Protein AF-A0A7J7R6Q4-F1 (afdb_monomer)

Sequence (222 aa):
MAFRKAVSQNSRLWAQLRSAQTSDSVDSSTACKTQFLQKMQATSGRPSSGLSAAEVEAEAGSLWNACSLLRQRMEEELAADVTDWRQEYRCLLTLEGLEAIVGQCLHRLQELRAVVVEQQLELWPEKRLPRTSLSCGGGADPIWSPQLLLYSSTQELQTLAALRLQVAMLDQQIHLEKVLMAELLPLVSTQAPLGLCRAVHSLLCEGGERFLTILRDEPADS

Foldseek 3Di:
DVVVVVVVVVVVVVVVVVVCCPPPCPVVVVVVVVVVVVVVVVVVPDDPPLQPPVNLVVVVVVLVVVVVVLVVVLVVLVPDDDPDVVSVVVSVVVVVVSVVVVVVSVVVVVVSVVSVVVVVVVVDPPPPDDPDDDDDDDDDDPDDPPPPDDDPDPVVVVVVVVVVVVVVVVVVVVVVVVVVCVVVVVVVVPPDPVVVVVVVCCVVPVVPPDDPPPPDPDDDDD

Radius of gyration: 40.25 Å; Cα contacts (8 Å, |Δi|>4): 33; chains: 1; bounding box: 68×119×85 Å

pLDDT: mean 74.18, std 18.46, range [36.5, 98.19]

Mean predicted aligned error: 22.62 Å

Structure (mmCIF, N/CA/C/O backbone):
data_AF-A0A7J7R6Q4-F1
#
_entry.id   AF-A0A7J7R6Q4-F1
#
loop_
_atom_site.group_PDB
_atom_site.id
_atom_site.type_symbol
_atom_site.label_atom_id
_atom_site.label_alt_id
_atom_site.label_comp_id
_atom_site.label_asym_id
_atom_site.label_entity_id
_atom_site.label_seq_id
_atom_site.pdbx_PDB_ins_code
_atom_site.Cartn_x
_atom_site.Cartn_y
_atom_site.Cartn_z
_atom_site.occupancy
_atom_site.B_iso_or_equiv
_atom_site.auth_seq_id
_atom_site.auth_comp_id
_atom_site.auth_asym_id
_atom_site.auth_atom_id
_atom_site.pdbx_PDB_model_num
ATOM 1 N N . MET A 1 1 ? -30.902 31.548 57.575 1.00 54.88 1 MET A N 1
ATOM 2 C CA . MET A 1 1 ? -31.435 32.714 56.822 1.00 54.88 1 MET A CA 1
ATOM 3 C C . MET A 1 1 ? -30.843 32.843 55.410 1.00 54.88 1 MET A C 1
ATOM 5 O O . MET A 1 1 ? -31.609 33.055 54.479 1.00 54.88 1 MET A O 1
ATOM 9 N N . ALA A 1 2 ? -29.526 32.670 55.211 1.00 66.12 2 ALA A N 1
ATOM 10 C CA . ALA A 1 2 ? -28.860 32.848 53.907 1.00 66.12 2 ALA A CA 1
ATOM 11 C C . ALA A 1 2 ? -29.382 31.938 52.773 1.00 66.12 2 ALA A C 1
ATOM 13 O O . ALA A 1 2 ? -29.581 32.405 51.655 1.00 66.12 2 ALA A O 1
ATOM 14 N N . PHE A 1 3 ? -29.693 30.672 53.071 1.00 73.31 3 PHE A N 1
ATOM 15 C CA . PHE A 1 3 ? -30.187 29.719 52.069 1.00 73.31 3 PHE A CA 1
ATOM 16 C C . PHE A 1 3 ? -31.543 30.123 51.467 1.00 73.31 3 PHE A C 1
ATOM 18 O O . PHE A 1 3 ? -31.712 30.108 50.254 1.00 73.31 3 PHE A O 1
ATOM 25 N N . ARG A 1 4 ? -32.494 30.592 52.290 1.00 78.19 4 ARG A N 1
ATOM 26 C CA . ARG A 1 4 ? -33.793 31.090 51.795 1.00 78.19 4 ARG A CA 1
ATOM 27 C C . ARG A 1 4 ? -33.631 32.308 50.881 1.00 78.19 4 ARG A C 1
ATOM 29 O O . ARG A 1 4 ? -34.328 32.412 49.876 1.00 78.19 4 ARG A O 1
ATOM 36 N N . LYS A 1 5 ? -32.676 33.190 51.193 1.00 82.81 5 LYS A N 1
ATOM 37 C CA . LYS A 1 5 ? -32.349 34.346 50.351 1.00 82.81 5 LYS A CA 1
ATOM 38 C C . LYS A 1 5 ? -31.771 33.897 49.006 1.00 82.81 5 LYS A C 1
ATOM 40 O O . LYS A 1 5 ? -32.261 34.347 47.976 1.00 82.81 5 LYS A O 1
ATOM 45 N N . ALA A 1 6 ? -30.838 32.946 49.007 1.00 77.50 6 ALA A N 1
ATOM 46 C CA . ALA A 1 6 ? -30.288 32.371 47.780 1.00 77.50 6 ALA A CA 1
ATOM 47 C C . ALA A 1 6 ? -31.375 31.710 46.913 1.00 77.50 6 ALA A C 1
ATOM 49 O O . ALA A 1 6 ? -31.435 31.958 45.715 1.00 77.50 6 ALA A O 1
ATOM 50 N N . VAL A 1 7 ? -32.298 30.955 47.517 1.00 84.56 7 VAL A N 1
ATOM 51 C CA . VAL A 1 7 ? -33.420 30.323 46.798 1.00 84.56 7 VAL A CA 1
ATOM 52 C C . VAL A 1 7 ? -34.373 31.367 46.199 1.00 84.56 7 VAL A C 1
ATOM 54 O O . VAL A 1 7 ? -34.778 31.243 45.043 1.00 84.56 7 VAL A O 1
ATOM 57 N N . SER A 1 8 ? -34.692 32.439 46.934 1.00 84.44 8 SER A N 1
ATOM 58 C CA . SER A 1 8 ? -35.520 33.537 46.405 1.00 84.44 8 SER A CA 1
ATOM 59 C C . SER A 1 8 ? -34.843 34.302 45.261 1.00 84.44 8 SER A C 1
ATOM 61 O O . SER A 1 8 ? -35.492 34.701 44.301 1.00 84.44 8 SER A O 1
ATOM 63 N N . GLN A 1 9 ? -33.521 34.47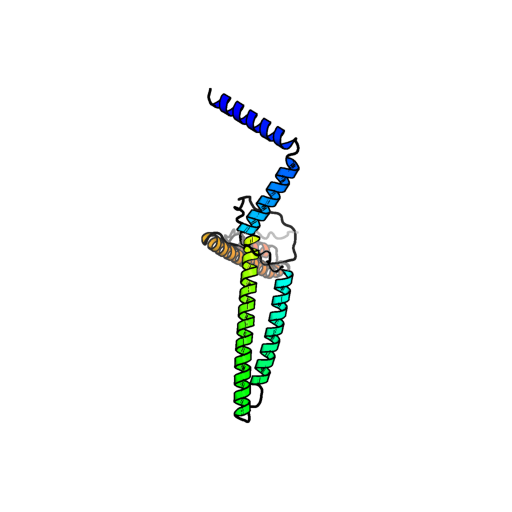1 45.325 1.00 83.62 9 GLN A N 1
ATOM 64 C CA . GLN A 1 9 ? -32.755 35.124 44.267 1.00 83.62 9 GLN A CA 1
ATOM 65 C C . GLN A 1 9 ? -32.696 34.243 43.023 1.00 83.62 9 GLN A C 1
ATOM 67 O O . GLN A 1 9 ? -32.958 34.717 41.923 1.00 83.62 9 GLN A O 1
ATOM 72 N N . ASN A 1 10 ? -32.430 32.950 43.202 1.00 83.25 10 ASN A N 1
ATOM 73 C CA . ASN A 1 10 ? -32.341 31.997 42.106 1.00 83.25 10 ASN A CA 1
ATOM 74 C C . ASN A 1 10 ? -33.699 31.853 41.396 1.00 83.25 10 ASN A C 1
ATOM 76 O O . ASN A 1 10 ? -33.779 31.994 40.182 1.00 83.25 10 ASN A O 1
ATOM 80 N N . SER A 1 11 ? -34.796 31.698 42.147 1.00 87.12 11 SER A N 1
ATOM 81 C CA . SER A 1 11 ? -36.153 31.658 41.571 1.00 87.12 11 SER A CA 1
ATOM 82 C C . SER A 1 11 ? -36.518 32.935 40.806 1.00 87.12 11 SER A C 1
ATOM 84 O O . SER A 1 11 ? -37.105 32.847 39.728 1.00 87.12 11 SER A O 1
ATOM 86 N N . ARG A 1 12 ? -36.112 34.114 41.300 1.00 87.94 12 ARG A N 1
ATOM 87 C CA . ARG A 1 12 ? -36.312 35.388 40.593 1.00 87.94 12 ARG A CA 1
ATOM 88 C C . ARG A 1 12 ? -35.520 35.459 39.285 1.00 87.94 12 ARG A C 1
ATOM 90 O O . ARG A 1 12 ? -36.070 35.905 38.283 1.00 87.94 12 ARG A O 1
ATOM 97 N N . LEU A 1 13 ? -34.272 34.990 39.275 1.00 83.94 13 LEU A N 1
ATOM 98 C CA . LEU A 1 13 ? -33.442 34.926 38.065 1.00 83.94 13 LEU A CA 1
ATOM 99 C C . LEU A 1 13 ? -34.025 33.953 37.030 1.00 83.94 13 LEU A C 1
ATOM 101 O O . LEU A 1 13 ? -34.100 34.283 35.849 1.00 83.94 13 LEU A O 1
ATOM 105 N N . TRP A 1 14 ? -34.523 32.791 37.466 1.00 77.94 14 TRP A N 1
ATOM 106 C CA . TRP A 1 14 ? -35.206 31.845 36.579 1.00 77.94 14 TRP A CA 1
ATOM 107 C C . TRP A 1 14 ? -36.492 32.418 35.981 1.00 77.94 14 TRP A C 1
ATOM 109 O O . TRP A 1 14 ? -36.779 32.167 34.812 1.00 77.94 14 TRP A O 1
ATOM 119 N N . ALA A 1 15 ? -37.256 33.197 36.750 1.00 82.56 15 ALA A N 1
ATOM 120 C CA . ALA A 1 15 ? -38.443 33.879 36.243 1.00 82.56 15 ALA A CA 1
ATOM 121 C C . ALA A 1 15 ? -38.082 34.949 35.198 1.00 82.56 15 ALA A C 1
ATOM 123 O O . ALA A 1 15 ? -38.726 35.013 34.154 1.00 82.56 15 ALA A O 1
ATOM 124 N N . GLN A 1 16 ? -37.015 35.722 35.437 1.00 78.56 16 GLN A N 1
ATOM 125 C CA . GLN A 1 16 ? -36.510 36.730 34.497 1.00 78.56 16 GLN A CA 1
ATOM 126 C C . GLN A 1 16 ? -36.030 36.117 33.175 1.00 78.56 16 GLN A C 1
ATOM 128 O O . GLN A 1 16 ? -36.328 36.648 32.106 1.00 78.56 16 GLN A O 1
ATOM 133 N N . LEU A 1 17 ? -35.334 34.977 33.235 1.00 76.12 17 LEU A N 1
ATOM 134 C CA . LEU A 1 17 ? -34.881 34.261 32.041 1.00 76.12 17 LEU A CA 1
ATOM 135 C C . LEU A 1 17 ? -36.068 33.777 31.200 1.00 76.12 17 LEU A C 1
ATOM 137 O O . LEU A 1 17 ? -36.077 33.960 29.986 1.00 76.12 17 LEU A O 1
ATOM 141 N N . ARG A 1 18 ? -37.096 33.214 31.849 1.00 72.38 18 ARG A N 1
ATOM 142 C CA . ARG A 1 18 ? -38.310 32.748 31.161 1.00 72.38 18 ARG A CA 1
ATOM 143 C C . ARG A 1 18 ? -39.093 33.899 30.536 1.00 72.38 18 ARG A C 1
ATOM 145 O O . ARG A 1 18 ? -39.565 33.739 29.421 1.00 72.38 18 ARG A O 1
ATOM 152 N N . SER A 1 19 ? -39.182 35.053 31.203 1.00 68.56 19 SER A N 1
ATOM 153 C CA . SER A 1 19 ? -39.860 36.232 30.643 1.00 68.56 19 SER A CA 1
ATOM 154 C C . SER A 1 19 ? -39.100 36.874 29.480 1.00 68.56 19 SER A C 1
ATOM 156 O O . SER A 1 19 ? -39.718 37.384 28.553 1.00 68.56 19 SER A O 1
ATOM 158 N N . ALA A 1 20 ? -37.763 36.839 29.499 1.00 62.03 20 ALA A N 1
ATOM 159 C CA . ALA A 1 20 ? -36.946 37.350 28.396 1.00 62.03 20 ALA A CA 1
ATOM 160 C C . ALA A 1 20 ? -37.018 36.445 27.153 1.00 62.03 20 ALA A C 1
ATOM 162 O O . ALA A 1 20 ? -36.867 36.912 26.030 1.00 62.03 20 ALA A O 1
ATOM 163 N N . GLN A 1 21 ? -37.284 35.151 27.347 1.00 59.84 21 GLN A N 1
ATOM 164 C CA . GLN A 1 21 ? -37.411 34.169 26.271 1.00 59.84 21 GLN A CA 1
ATOM 165 C C . GLN A 1 21 ? -38.731 34.297 25.485 1.00 59.84 21 GLN A C 1
ATOM 167 O O . GLN A 1 21 ? -38.830 33.762 24.385 1.00 59.84 21 GLN A O 1
ATOM 172 N N . THR A 1 22 ? -39.731 34.999 26.030 1.00 56.53 22 THR A N 1
ATOM 173 C CA . THR A 1 22 ? -41.106 35.055 25.498 1.00 56.53 22 THR A CA 1
ATOM 174 C C . THR A 1 22 ? -41.474 36.335 24.744 1.00 56.53 22 THR A C 1
ATOM 176 O O . THR A 1 22 ? -42.591 36.421 24.243 1.00 56.53 22 THR A O 1
ATOM 179 N N . SER A 1 23 ? -40.595 37.334 24.647 1.00 55.25 23 SER A N 1
ATOM 180 C CA . SER A 1 23 ? -40.924 38.613 23.995 1.00 55.25 23 SER A CA 1
ATOM 181 C C . SER A 1 23 ? -39.785 39.060 23.086 1.00 55.25 23 SER A C 1
ATOM 183 O O . SER A 1 23 ? -38.714 39.393 23.583 1.00 55.25 23 SER A O 1
ATOM 185 N N . ASP A 1 24 ? -40.010 38.986 21.768 1.00 54.88 24 ASP A N 1
ATOM 186 C CA . ASP A 1 24 ? -39.251 39.564 20.635 1.00 54.88 24 ASP A CA 1
ATOM 187 C C . ASP A 1 24 ? -37.713 39.391 20.608 1.00 54.88 24 ASP A C 1
ATOM 189 O O . ASP A 1 24 ? -37.014 39.920 19.747 1.00 54.88 24 ASP A O 1
ATOM 193 N N . SER A 1 25 ? -37.162 38.592 21.521 1.00 54.47 25 SER A N 1
ATOM 194 C CA . SER A 1 25 ? -35.727 38.363 21.707 1.00 54.47 25 SER A CA 1
ATOM 195 C C . SER A 1 25 ? -35.237 37.085 21.028 1.00 54.47 25 SER A C 1
ATOM 197 O O . SER A 1 25 ? -34.032 36.904 20.875 1.00 54.47 25 SER A O 1
ATOM 199 N N . VAL A 1 26 ? -36.136 36.198 20.588 1.00 58.00 26 VAL A N 1
ATOM 200 C CA . VAL A 1 26 ? -35.756 34.918 19.968 1.00 58.00 26 VAL A CA 1
ATOM 201 C C . VAL A 1 26 ? -34.980 35.153 18.672 1.00 58.00 26 VAL A C 1
ATOM 203 O O . VAL A 1 26 ? -33.915 34.564 18.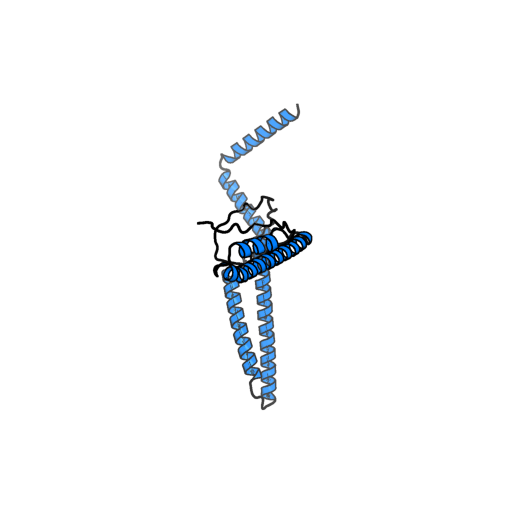519 1.00 58.00 26 VAL A O 1
ATOM 206 N N . ASP A 1 27 ? -35.416 36.087 17.824 1.00 57.91 27 ASP A N 1
ATOM 207 C CA . ASP A 1 27 ? -34.744 36.401 16.553 1.00 57.91 27 ASP A CA 1
ATOM 208 C C . ASP A 1 27 ? -33.435 37.181 16.747 1.00 57.91 27 ASP A C 1
ATOM 210 O O . ASP A 1 27 ? -32.441 36.943 16.064 1.00 57.91 27 ASP A O 1
ATOM 214 N N . SER A 1 28 ? -33.381 38.066 17.747 1.00 60.16 28 SER A N 1
ATOM 215 C CA . SER A 1 28 ? -32.144 38.761 18.134 1.00 60.16 28 SER A CA 1
ATOM 216 C C . SER A 1 28 ? -31.136 37.809 18.796 1.00 60.16 28 SER A C 1
ATOM 218 O O . SER A 1 28 ? -29.929 37.909 18.579 1.00 60.16 28 SER A O 1
ATOM 220 N N . SER A 1 29 ? -31.612 36.824 19.564 1.00 63.22 29 SER A N 1
ATOM 221 C CA . SER A 1 29 ? -30.787 35.800 20.209 1.00 63.22 29 SER A CA 1
ATOM 222 C C . SER A 1 29 ? -30.269 34.775 19.207 1.00 63.22 29 SER A C 1
ATOM 224 O O . SER A 1 29 ? -29.109 34.376 19.306 1.00 63.22 29 SER A O 1
ATOM 226 N N . THR A 1 30 ? -31.077 34.355 18.230 1.00 67.00 30 THR A N 1
ATOM 227 C CA . THR A 1 30 ? -30.617 33.486 17.140 1.00 67.00 30 THR A CA 1
ATOM 228 C C . THR A 1 30 ? -29.623 34.227 16.254 1.00 67.00 30 THR A C 1
ATOM 230 O O . THR A 1 30 ? -28.564 33.668 15.995 1.00 67.00 30 THR A O 1
ATOM 233 N N . ALA A 1 31 ? -29.874 35.494 15.901 1.00 66.31 31 ALA A N 1
ATOM 234 C CA . ALA A 1 31 ? -28.934 36.327 15.146 1.00 66.31 31 ALA A CA 1
ATOM 235 C C . ALA A 1 31 ? -27.611 36.579 15.897 1.00 66.31 31 ALA A C 1
ATOM 237 O O . ALA A 1 31 ? -26.532 36.460 15.321 1.00 66.31 31 ALA A O 1
ATOM 238 N N . CYS A 1 32 ? -27.652 36.854 17.204 1.00 67.50 32 CYS A N 1
ATOM 239 C CA . CYS A 1 32 ? -26.438 36.967 18.019 1.00 67.50 32 CYS A CA 1
ATOM 240 C C . CYS A 1 32 ? -25.706 35.626 18.159 1.00 67.50 32 CYS A C 1
ATOM 242 O O . CYS A 1 32 ? -24.477 35.600 18.160 1.00 67.50 32 CYS A O 1
ATOM 244 N N . LYS A 1 33 ? -26.426 34.500 18.262 1.00 73.12 33 LYS A N 1
ATOM 245 C CA . LYS A 1 33 ? -25.818 33.159 18.304 1.00 73.12 33 LYS A CA 1
ATOM 246 C C . LYS A 1 33 ? -25.167 32.797 16.975 1.00 73.12 33 LYS A C 1
ATOM 248 O O . LYS A 1 33 ? -24.054 32.284 16.991 1.00 73.12 33 LYS A O 1
ATOM 253 N N . THR A 1 34 ? -25.809 33.076 15.842 1.00 74.31 34 THR A N 1
ATOM 254 C CA . THR A 1 34 ? -25.218 32.836 14.518 1.00 74.31 34 THR A CA 1
ATOM 255 C C . THR A 1 34 ? -24.015 33.740 14.291 1.00 74.31 34 THR A C 1
ATOM 257 O O . THR A 1 34 ? -22.981 33.254 13.846 1.00 74.31 34 THR A O 1
ATOM 260 N N . GLN A 1 35 ? -24.086 35.010 14.696 1.00 76.62 35 GLN A N 1
ATOM 261 C CA . GLN A 1 35 ? -22.953 35.931 14.628 1.00 76.62 35 GLN A CA 1
ATOM 262 C C . GLN A 1 35 ? -21.802 35.497 15.546 1.00 76.62 35 GLN A C 1
ATOM 264 O O . GLN A 1 35 ? -20.642 35.563 15.149 1.00 76.62 35 GLN A O 1
ATOM 269 N N . PHE A 1 36 ? -22.096 35.012 16.754 1.00 75.81 36 PHE A N 1
ATOM 270 C CA . PHE A 1 36 ? -21.094 34.458 17.664 1.00 75.81 36 PHE A CA 1
ATOM 271 C C . PHE A 1 36 ? -20.442 33.198 17.088 1.00 75.81 36 PHE A C 1
ATOM 273 O O . PHE A 1 36 ? -19.221 33.087 17.117 1.00 75.81 36 PHE A O 1
ATOM 280 N N . LEU A 1 37 ? -21.225 32.282 16.510 1.00 78.31 37 LEU A N 1
ATOM 281 C CA . LEU A 1 37 ? -20.709 31.076 15.857 1.00 78.31 37 LEU A CA 1
ATOM 282 C C . LEU A 1 37 ? -19.854 31.413 14.630 1.00 78.31 37 LEU A C 1
ATOM 284 O O . LEU A 1 37 ? -18.770 30.857 14.485 1.00 78.31 37 LEU A O 1
ATOM 288 N N . GLN A 1 38 ? -20.279 32.367 13.798 1.00 74.00 38 GLN A N 1
ATOM 289 C CA . GLN A 1 38 ? -19.479 32.861 12.672 1.00 74.00 38 GLN A CA 1
ATOM 290 C C . GLN A 1 38 ? -18.178 33.507 13.142 1.00 74.00 38 GLN A C 1
ATOM 292 O O . GLN A 1 38 ? -17.121 33.273 12.562 1.00 74.00 38 GLN A O 1
ATOM 297 N N . LYS A 1 39 ? -18.230 34.296 14.218 1.00 80.69 39 LYS A N 1
ATOM 298 C CA . LYS A 1 39 ? -17.045 34.949 14.775 1.00 80.69 39 LYS A CA 1
ATOM 299 C C . LYS A 1 39 ? -16.089 33.929 15.390 1.00 80.69 39 LYS A C 1
ATOM 301 O O . LYS A 1 39 ? -14.897 34.038 15.150 1.00 80.69 39 LYS A O 1
ATOM 306 N N . MET A 1 40 ? -16.610 32.908 16.075 1.00 70.56 40 MET A N 1
ATOM 307 C CA . MET A 1 40 ? -15.844 31.762 16.579 1.00 70.56 40 MET A CA 1
ATOM 308 C C . MET A 1 40 ? -15.178 30.974 15.445 1.00 70.56 40 MET A C 1
ATOM 310 O O . MET A 1 40 ? -13.999 30.646 15.553 1.00 70.56 40 MET A O 1
ATOM 314 N N . GLN A 1 41 ? -15.891 30.720 14.342 1.00 68.31 41 GLN A N 1
ATOM 315 C CA . GLN A 1 41 ? -15.338 30.069 13.147 1.00 68.31 41 GLN A CA 1
ATOM 316 C C . GLN A 1 41 ? -14.238 30.917 12.493 1.00 68.31 41 GLN A C 1
ATOM 318 O O . GLN A 1 41 ? -13.177 30.392 12.170 1.00 68.31 41 GLN A O 1
ATOM 323 N N . ALA A 1 42 ? -14.438 32.234 12.381 1.00 62.47 42 ALA A N 1
ATOM 324 C CA . ALA A 1 42 ? -13.441 33.155 11.837 1.00 62.47 42 ALA A CA 1
ATOM 325 C C . ALA A 1 42 ? -12.193 33.283 12.732 1.00 62.47 42 ALA A C 1
ATOM 327 O O . ALA A 1 42 ? -11.077 33.367 12.226 1.00 62.47 42 ALA A O 1
ATOM 328 N N . THR A 1 43 ? -12.351 33.260 14.060 1.00 61.31 43 THR A N 1
ATOM 329 C CA . THR A 1 43 ? -11.223 33.296 15.011 1.00 61.31 43 THR A CA 1
ATOM 330 C C . THR A 1 43 ? -10.522 31.952 15.177 1.00 61.31 43 THR A C 1
ATOM 332 O O . THR A 1 43 ? -9.379 31.920 15.617 1.00 61.31 43 THR A O 1
ATOM 335 N N . SER A 1 44 ? -11.180 30.845 14.818 1.00 55.25 44 SER A N 1
ATOM 336 C CA . SER A 1 44 ? -10.606 29.496 14.874 1.00 55.25 44 SER A CA 1
ATOM 337 C C . SER A 1 44 ? -9.524 29.265 13.816 1.00 55.25 44 SER A C 1
ATOM 339 O O . SER A 1 44 ? -8.900 28.208 13.835 1.00 55.25 44 SER A O 1
ATOM 341 N N . GLY A 1 45 ? -9.319 30.194 12.873 1.00 48.50 45 GLY A N 1
ATOM 342 C CA . GLY A 1 45 ? -8.286 30.082 11.842 1.00 48.50 45 GLY A CA 1
ATOM 343 C C . GLY A 1 45 ? -8.428 28.853 10.939 1.00 48.50 45 GLY A C 1
ATOM 344 O O . GLY A 1 45 ? -7.505 28.567 10.186 1.00 48.50 45 GLY A O 1
ATOM 345 N N . ARG A 1 46 ? -9.550 28.121 11.007 1.00 47.12 46 ARG A N 1
ATOM 346 C CA . ARG A 1 46 ? -9.767 26.911 10.221 1.00 47.12 46 ARG A CA 1
ATOM 347 C C . ARG A 1 46 ? -10.201 27.339 8.819 1.00 47.12 46 ARG A C 1
ATOM 349 O O . ARG A 1 46 ? -11.316 27.848 8.674 1.00 47.12 46 ARG A O 1
ATOM 356 N N . PRO A 1 47 ? -9.379 27.135 7.776 1.00 44.91 47 PRO A N 1
ATOM 357 C CA . PRO A 1 47 ? -9.870 27.263 6.420 1.00 44.91 47 PRO A CA 1
ATOM 358 C C . PRO A 1 47 ? -10.941 26.188 6.257 1.00 44.91 47 PRO A C 1
ATOM 360 O O . PRO A 1 47 ? -10.694 25.010 6.513 1.00 44.91 47 PRO A O 1
ATOM 363 N N . SER A 1 48 ? -12.137 26.573 5.831 1.00 45.91 48 SER A N 1
ATOM 364 C CA . SER A 1 48 ? -13.228 25.660 5.479 1.00 45.91 48 SER A CA 1
ATOM 365 C C . SER A 1 48 ? -12.938 24.880 4.187 1.00 45.91 48 SER A C 1
ATOM 367 O O . SER A 1 48 ? -13.834 24.668 3.379 1.00 45.91 48 SER A O 1
ATOM 369 N N . SER A 1 49 ? -11.686 24.488 3.965 1.00 51.75 49 SER A N 1
ATOM 370 C CA . SER A 1 49 ? -11.240 23.699 2.823 1.00 51.75 49 SER A CA 1
ATOM 371 C C . SER A 1 49 ? -10.668 22.379 3.327 1.00 51.75 49 SER A C 1
ATOM 373 O O . SER A 1 49 ? -9.547 21.999 3.002 1.00 51.75 49 SER A O 1
ATOM 375 N N . GLY A 1 50 ? -11.433 21.691 4.175 1.00 59.09 50 GLY A N 1
ATOM 376 C CA . GLY A 1 50 ? -11.219 20.267 4.366 1.00 59.09 50 GLY A CA 1
ATOM 377 C C . GLY A 1 50 ? -11.634 19.597 3.067 1.00 59.09 50 GLY A C 1
ATOM 378 O O . GLY A 1 50 ? -12.828 19.554 2.782 1.00 59.09 50 GLY A O 1
ATOM 379 N N . LEU A 1 51 ? -10.656 19.158 2.270 1.00 62.00 51 LEU A N 1
ATOM 380 C CA . LEU A 1 51 ? -10.906 18.285 1.123 1.00 62.00 51 LEU A CA 1
ATOM 381 C C . LEU A 1 51 ? -11.842 17.174 1.590 1.00 62.00 51 LEU A C 1
ATOM 383 O O . LEU A 1 51 ? -11.549 16.505 2.581 1.00 62.00 51 LEU A O 1
ATOM 387 N N . SER A 1 52 ? -12.984 17.007 0.938 1.00 74.56 52 SER A N 1
ATOM 388 C CA . SER A 1 52 ? -13.906 15.939 1.310 1.00 74.56 52 SER A CA 1
ATOM 389 C C . SER A 1 52 ? -13.227 14.577 1.137 1.00 74.56 52 SER A C 1
ATOM 391 O O . SER A 1 52 ? -12.300 14.431 0.338 1.00 74.56 52 SER A O 1
ATOM 393 N N . ALA A 1 53 ? -13.691 13.553 1.857 1.00 75.62 53 ALA A N 1
ATOM 394 C CA . ALA A 1 53 ? -13.132 12.203 1.734 1.00 75.62 53 ALA A CA 1
ATOM 395 C C . ALA A 1 53 ? -13.092 11.717 0.268 1.00 75.62 53 ALA A C 1
ATOM 397 O O . ALA A 1 53 ? -12.097 11.140 -0.160 1.00 75.62 53 ALA A O 1
ATOM 398 N N . ALA A 1 54 ? -14.116 12.051 -0.525 1.00 80.50 54 ALA A N 1
ATOM 399 C CA . ALA A 1 54 ? -14.179 11.726 -1.949 1.00 80.50 54 ALA A CA 1
ATOM 400 C C . ALA A 1 54 ? -13.122 12.468 -2.794 1.00 80.50 54 ALA A C 1
ATOM 402 O O . ALA A 1 54 ? -12.575 11.900 -3.735 1.00 8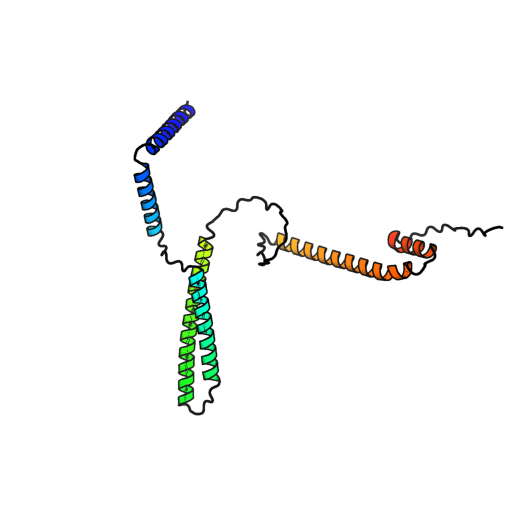0.50 54 ALA A O 1
ATOM 403 N N . GLU A 1 55 ? -12.809 13.723 -2.461 1.00 83.75 55 GLU A N 1
ATOM 404 C CA . GLU A 1 55 ?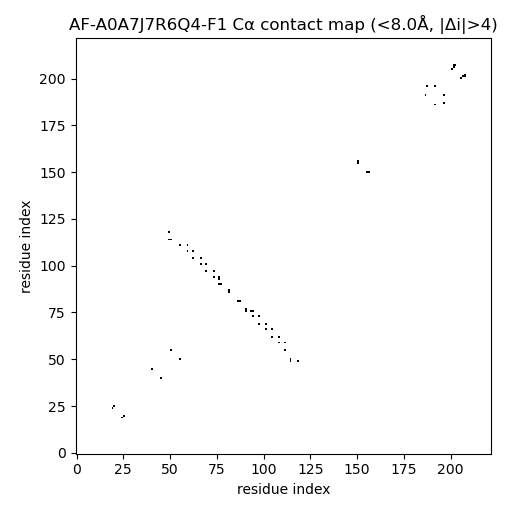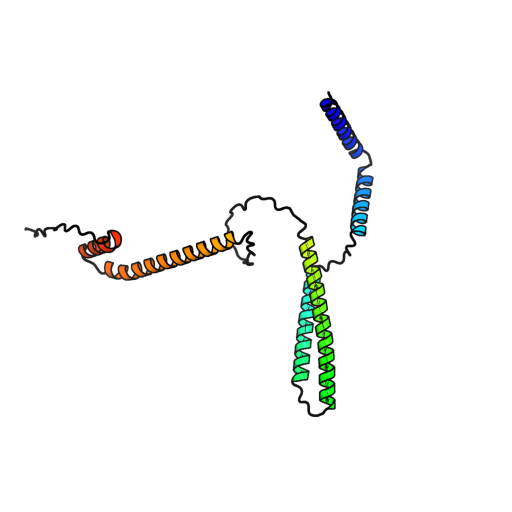 -11.754 14.495 -3.134 1.00 83.75 55 GLU A CA 1
ATOM 405 C C . GLU A 1 55 ? -10.359 13.959 -2.790 1.00 83.75 55 GLU A C 1
ATOM 407 O O . GLU A 1 55 ? -9.503 13.873 -3.668 1.00 83.75 55 GLU A O 1
ATOM 412 N N . VAL A 1 56 ? -10.139 13.540 -1.538 1.00 85.12 56 VAL A N 1
ATOM 413 C CA . VAL A 1 56 ? -8.886 12.896 -1.112 1.00 85.12 56 VAL A CA 1
ATOM 414 C C . VAL A 1 56 ? -8.679 11.565 -1.838 1.00 85.12 56 VAL A C 1
ATOM 416 O O . VAL A 1 56 ? -7.577 11.294 -2.313 1.00 85.12 56 VAL A O 1
ATOM 419 N N . GLU A 1 57 ? -9.721 10.741 -1.953 1.00 84.94 57 GLU A N 1
ATOM 420 C CA . GLU A 1 57 ? -9.661 9.464 -2.675 1.00 84.94 57 GLU A CA 1
ATOM 421 C C . GLU A 1 57 ? -9.413 9.659 -4.177 1.00 84.94 57 GLU A C 1
ATOM 423 O O . GLU A 1 57 ? -8.584 8.956 -4.760 1.00 84.94 57 GLU A O 1
ATOM 428 N N . ALA A 1 58 ? -10.075 10.638 -4.803 1.00 88.38 58 ALA A N 1
ATOM 429 C CA . ALA A 1 58 ? -9.865 10.963 -6.212 1.00 88.38 58 ALA A CA 1
ATOM 430 C C . ALA A 1 58 ? -8.429 11.445 -6.486 1.00 88.38 58 ALA A C 1
ATOM 432 O O . ALA A 1 58 ? -7.791 10.985 -7.437 1.00 88.38 58 ALA A O 1
ATOM 433 N N . GLU A 1 59 ? -7.895 12.322 -5.632 1.00 88.94 59 GLU A N 1
ATOM 434 C CA . GLU A 1 59 ? -6.519 12.812 -5.737 1.00 88.94 59 GLU A CA 1
ATOM 435 C C . GLU A 1 59 ? -5.502 11.685 -5.491 1.00 88.94 59 GLU A C 1
ATOM 437 O O . GLU A 1 59 ? -4.531 11.553 -6.236 1.00 88.94 59 GLU A O 1
ATOM 442 N N . ALA A 1 60 ? -5.741 10.813 -4.505 1.00 89.50 60 ALA A N 1
ATOM 443 C CA . ALA A 1 60 ? -4.897 9.644 -4.256 1.00 89.50 60 ALA A CA 1
ATOM 444 C C . ALA A 1 60 ? -4.884 8.680 -5.457 1.00 89.50 60 ALA A C 1
ATOM 446 O O . ALA A 1 60 ? -3.823 8.179 -5.836 1.00 89.50 60 ALA A O 1
ATOM 447 N N . GLY A 1 61 ? -6.037 8.465 -6.097 1.00 90.31 61 GLY A N 1
ATOM 448 C CA . GLY A 1 61 ? -6.140 7.690 -7.334 1.00 90.31 61 GLY A CA 1
ATOM 449 C C . GLY A 1 61 ? -5.381 8.331 -8.500 1.00 90.31 61 GLY A C 1
ATOM 450 O O . GLY A 1 61 ? -4.646 7.648 -9.215 1.00 90.31 61 GLY A O 1
ATOM 451 N N . SER A 1 62 ? -5.495 9.651 -8.663 1.00 92.31 62 SER A N 1
ATOM 452 C CA . SER A 1 62 ? -4.741 10.419 -9.663 1.00 92.31 62 SER A CA 1
ATOM 453 C C . SER A 1 62 ? -3.225 10.299 -9.456 1.00 92.31 62 SER A C 1
ATOM 455 O O . SER A 1 62 ? -2.490 9.985 -10.396 1.00 92.31 62 SER A O 1
ATOM 457 N N . LEU A 1 63 ? -2.755 10.443 -8.212 1.00 94.44 63 LEU A N 1
ATOM 458 C CA . LEU A 1 63 ? -1.345 10.280 -7.845 1.00 94.44 63 LEU A CA 1
ATOM 459 C C . LEU A 1 63 ? -0.841 8.861 -8.114 1.00 94.44 63 LEU A C 1
ATOM 461 O O . LEU A 1 63 ? 0.274 8.690 -8.600 1.00 94.44 63 LEU A O 1
ATOM 465 N N . TRP A 1 64 ? -1.658 7.839 -7.855 1.00 93.25 64 TRP A N 1
ATOM 466 C CA . TRP A 1 64 ? -1.294 6.455 -8.155 1.00 93.25 64 TRP A CA 1
ATOM 467 C C . TRP A 1 64 ? -1.104 6.211 -9.659 1.00 93.25 64 TRP A C 1
ATOM 469 O O . TRP A 1 64 ? -0.133 5.571 -10.079 1.00 93.25 64 TRP A O 1
ATOM 479 N N . ASN A 1 65 ? -1.994 6.771 -10.481 1.00 94.69 65 ASN A N 1
ATOM 480 C CA . ASN A 1 65 ? -1.880 6.714 -11.938 1.00 94.69 65 ASN A CA 1
ATOM 481 C C . ASN A 1 65 ? -0.630 7.459 -12.428 1.00 94.69 65 ASN A C 1
ATOM 483 O O . ASN A 1 65 ? 0.117 6.926 -13.249 1.00 94.69 65 ASN A O 1
ATOM 487 N N . ALA A 1 66 ? -0.355 8.648 -11.882 1.00 94.00 66 ALA A N 1
ATOM 488 C CA . ALA A 1 66 ? 0.855 9.408 -12.186 1.00 94.00 66 ALA A CA 1
ATOM 489 C C . ALA A 1 66 ? 2.126 8.616 -11.833 1.00 94.00 66 ALA A C 1
ATOM 491 O O . ALA A 1 66 ? 3.005 8.466 -12.677 1.00 94.00 66 ALA A O 1
ATOM 492 N N . CYS A 1 67 ? 2.197 8.017 -10.640 1.00 93.25 67 CYS A N 1
ATOM 493 C CA . CYS A 1 67 ? 3.315 7.163 -10.227 1.00 93.25 67 CYS A CA 1
ATOM 494 C C . CYS A 1 67 ? 3.508 5.947 -11.144 1.00 93.25 67 CYS A C 1
ATOM 496 O O . CYS A 1 67 ? 4.641 5.552 -11.419 1.00 93.25 67 CYS A O 1
ATOM 498 N N . SER A 1 68 ? 2.416 5.360 -11.637 1.00 93.75 68 SER A N 1
ATOM 499 C CA . SER A 1 68 ? 2.472 4.233 -12.574 1.00 93.75 68 SER A CA 1
ATOM 500 C C . SER A 1 68 ? 3.068 4.652 -13.922 1.00 93.75 68 SER A C 1
ATOM 502 O O . SER A 1 68 ? 3.938 3.963 -14.451 1.00 93.75 68 SER A O 1
ATOM 504 N N . LEU A 1 69 ? 2.672 5.819 -14.439 1.00 95.62 69 LEU A N 1
ATOM 505 C CA . LEU A 1 69 ? 3.233 6.393 -15.666 1.00 95.62 69 LEU A CA 1
ATOM 506 C C . LEU A 1 69 ? 4.708 6.782 -15.502 1.00 95.62 69 LEU A C 1
ATOM 508 O O . LEU A 1 69 ? 5.508 6.528 -16.398 1.00 95.62 69 LEU A O 1
ATOM 512 N N . LEU A 1 70 ? 5.083 7.364 -14.359 1.00 95.06 70 LEU A N 1
ATOM 513 C CA . LEU A 1 70 ? 6.477 7.706 -14.054 1.00 95.06 70 LEU A CA 1
ATOM 514 C C . LEU A 1 70 ? 7.358 6.457 -14.002 1.00 95.06 70 LEU A C 1
ATOM 516 O O . LEU A 1 70 ? 8.450 6.463 -14.563 1.00 95.06 70 LEU A O 1
ATOM 520 N N . ARG A 1 71 ? 6.869 5.370 -13.389 1.00 94.62 71 ARG A N 1
ATOM 521 C CA . ARG A 1 71 ? 7.570 4.082 -13.376 1.00 94.62 71 ARG A CA 1
ATOM 522 C C . ARG A 1 71 ? 7.777 3.547 -14.788 1.00 94.62 71 ARG A C 1
ATOM 524 O O . ARG A 1 71 ? 8.897 3.188 -15.124 1.00 94.62 71 ARG A O 1
ATOM 531 N N . GLN A 1 72 ? 6.729 3.547 -15.610 1.00 95.44 72 GLN A N 1
ATOM 532 C CA . GLN A 1 72 ? 6.831 3.101 -16.997 1.00 95.44 72 GLN A CA 1
ATOM 533 C C . GLN A 1 72 ? 7.860 3.934 -17.777 1.00 95.44 72 GLN A C 1
ATOM 535 O O . GLN A 1 72 ? 8.700 3.379 -18.474 1.00 95.44 72 GLN A O 1
ATOM 540 N N . ARG A 1 73 ? 7.841 5.264 -17.628 1.00 92.81 73 ARG A N 1
ATOM 541 C CA . ARG A 1 73 ? 8.815 6.151 -18.284 1.00 92.81 73 ARG A CA 1
ATOM 542 C C . ARG A 1 73 ? 10.242 5.910 -17.812 1.00 92.81 73 ARG A C 1
ATOM 544 O O . ARG A 1 73 ? 11.148 5.897 -18.631 1.00 92.81 73 ARG A O 1
ATOM 551 N N . MET A 1 74 ? 10.439 5.686 -16.518 1.00 93.81 74 MET A N 1
ATOM 552 C CA . MET A 1 74 ? 11.745 5.324 -15.972 1.00 93.81 74 MET A CA 1
ATOM 553 C C . MET A 1 74 ? 12.244 3.997 -16.560 1.00 93.81 74 MET A C 1
ATOM 555 O O . MET A 1 74 ? 13.399 3.904 -16.957 1.00 93.81 74 MET A O 1
ATOM 559 N N . GLU A 1 75 ? 11.383 2.984 -16.650 1.00 93.94 75 GLU A N 1
ATOM 560 C CA . GLU A 1 75 ? 11.721 1.691 -17.256 1.00 93.94 75 GLU A CA 1
ATOM 561 C C . GLU A 1 75 ? 12.059 1.826 -18.750 1.00 93.94 75 GLU A C 1
ATOM 563 O O . GLU A 1 75 ? 13.024 1.219 -19.204 1.00 93.94 75 GLU A O 1
ATOM 568 N N . GLU A 1 76 ? 11.326 2.658 -19.497 1.00 93.06 76 GLU A N 1
ATOM 569 C CA . GLU A 1 76 ? 11.610 2.970 -20.906 1.00 93.06 76 GLU A CA 1
ATOM 570 C C . GLU A 1 76 ? 12.985 3.639 -21.085 1.00 93.06 76 GLU A C 1
ATOM 572 O O . GLU A 1 76 ? 13.754 3.225 -21.952 1.00 93.06 76 GLU A O 1
ATOM 577 N N . GLU A 1 77 ? 13.325 4.629 -20.251 1.00 90.88 77 GLU A N 1
ATOM 578 C CA . GLU A 1 77 ? 14.627 5.314 -20.305 1.00 90.88 77 GLU A CA 1
ATOM 579 C C . GLU A 1 77 ? 15.792 4.404 -19.882 1.00 90.88 77 GLU A C 1
ATOM 581 O O . GLU A 1 77 ? 16.889 4.520 -20.423 1.00 90.88 77 GLU A O 1
ATOM 586 N N . LEU A 1 78 ? 15.568 3.472 -18.947 1.00 88.31 78 LEU A N 1
ATOM 587 C CA . LEU A 1 78 ? 16.583 2.508 -18.500 1.00 88.31 78 LEU A CA 1
ATOM 588 C C . LEU A 1 78 ? 16.772 1.332 -19.469 1.00 88.31 78 LEU A C 1
ATOM 590 O O . LEU A 1 78 ? 17.845 0.734 -19.500 1.00 88.31 78 LEU A O 1
ATOM 594 N N . ALA A 1 79 ? 15.737 0.976 -20.233 1.00 89.31 79 ALA A N 1
ATOM 595 C CA . ALA A 1 79 ? 15.788 -0.090 -21.232 1.00 89.31 79 ALA A CA 1
ATOM 596 C C . ALA A 1 79 ? 16.312 0.383 -22.598 1.00 89.31 79 ALA A C 1
ATOM 598 O O . ALA A 1 79 ? 16.549 -0.446 -23.481 1.00 89.31 79 ALA A O 1
ATOM 599 N N . ALA A 1 80 ? 16.466 1.695 -22.797 1.00 86.25 80 ALA A N 1
ATOM 600 C CA . ALA A 1 80 ? 17.008 2.253 -24.025 1.00 86.25 80 ALA A CA 1
ATOM 601 C C . ALA A 1 80 ? 18.470 1.819 -24.221 1.00 86.25 80 ALA A C 1
ATOM 603 O O . ALA A 1 80 ? 19.302 1.961 -23.327 1.00 86.25 80 ALA A O 1
ATOM 604 N N . ASP A 1 81 ? 18.794 1.308 -25.411 1.00 83.25 81 ASP A N 1
ATOM 605 C CA . ASP A 1 81 ? 20.169 0.958 -25.765 1.00 83.25 81 ASP A CA 1
ATOM 606 C C . ASP A 1 81 ? 20.966 2.245 -26.026 1.00 83.25 81 ASP A C 1
ATOM 608 O O . ASP A 1 81 ? 20.717 2.980 -26.990 1.00 83.25 81 ASP A O 1
ATOM 612 N N . VAL A 1 82 ? 21.879 2.574 -25.114 1.00 80.31 82 VAL A N 1
ATOM 613 C CA . VAL A 1 82 ? 22.640 3.824 -25.156 1.00 80.31 82 VAL A CA 1
ATOM 614 C C . VAL A 1 82 ? 23.897 3.619 -25.993 1.00 80.31 82 VAL A C 1
ATOM 616 O O . VAL A 1 82 ? 24.910 3.106 -25.525 1.00 80.31 82 VAL A O 1
ATOM 619 N N . THR A 1 83 ? 23.846 4.058 -27.249 1.00 82.94 83 THR A N 1
ATOM 620 C CA . THR A 1 83 ? 24.970 3.929 -28.192 1.00 82.94 83 THR A CA 1
ATOM 621 C C . THR A 1 83 ? 25.822 5.197 -28.327 1.00 82.94 83 THR A C 1
ATOM 623 O O . THR A 1 83 ? 26.885 5.153 -28.941 1.00 82.94 83 THR A O 1
ATOM 626 N N . ASP A 1 84 ? 25.357 6.341 -27.808 1.00 92.12 84 ASP A N 1
ATOM 627 C CA . ASP A 1 84 ? 26.002 7.657 -27.947 1.00 92.12 84 ASP A CA 1
ATOM 628 C C . ASP A 1 84 ? 25.948 8.449 -26.628 1.00 92.12 84 ASP A C 1
ATOM 630 O O . ASP A 1 84 ? 24.931 8.446 -25.932 1.00 92.12 84 ASP A O 1
ATOM 634 N N . TRP A 1 85 ? 27.008 9.199 -26.314 1.00 88.81 85 TRP A N 1
ATOM 635 C CA . TRP A 1 85 ? 27.123 9.998 -25.083 1.00 88.81 85 TRP A CA 1
ATOM 636 C C . TRP A 1 85 ? 26.048 11.088 -24.991 1.00 88.81 85 TRP A C 1
ATOM 638 O O . TRP A 1 85 ? 25.622 11.474 -23.903 1.00 88.81 85 TRP A O 1
ATOM 648 N N . ARG A 1 86 ? 25.573 11.596 -26.138 1.00 90.19 86 ARG A N 1
ATOM 649 C CA . ARG A 1 86 ? 24.454 12.550 -26.171 1.00 90.19 86 ARG A CA 1
ATOM 650 C C . ARG A 1 86 ? 23.152 11.904 -25.729 1.00 90.19 86 ARG A C 1
ATOM 652 O O . ARG A 1 86 ? 22.338 12.576 -25.101 1.00 90.19 86 ARG A O 1
ATOM 659 N N . GLN A 1 87 ? 22.948 10.636 -26.080 1.00 88.75 87 GLN A N 1
ATOM 660 C CA . GLN A 1 87 ? 21.776 9.883 -25.658 1.00 88.75 87 GLN A CA 1
ATOM 661 C C . GLN A 1 87 ? 21.859 9.587 -24.160 1.00 88.75 87 GLN A C 1
ATOM 663 O O . GLN A 1 87 ? 20.889 9.834 -23.455 1.00 88.75 87 GLN A O 1
ATOM 668 N N . GLU A 1 88 ? 23.035 9.198 -23.662 1.00 91.06 88 GLU A N 1
ATOM 669 C CA . GLU A 1 88 ? 23.281 8.991 -22.229 1.00 91.06 88 GLU A CA 1
ATOM 670 C C . GLU A 1 88 ? 22.963 10.247 -21.406 1.00 91.06 88 GLU A C 1
ATOM 672 O O . GLU A 1 88 ? 22.202 10.197 -20.442 1.00 91.06 88 GLU A O 1
ATOM 677 N N . TYR A 1 89 ? 23.465 11.406 -21.843 1.00 92.81 89 TYR A N 1
ATOM 678 C CA . TYR A 1 89 ? 23.185 12.685 -21.194 1.00 92.81 89 TYR A CA 1
ATOM 679 C C . TYR A 1 89 ? 21.688 13.036 -21.197 1.00 92.81 89 TYR A C 1
ATOM 681 O O . TYR A 1 89 ? 21.163 13.528 -20.199 1.00 92.81 89 TYR A O 1
ATOM 689 N N . ARG A 1 90 ? 20.975 12.765 -22.299 1.00 92.88 90 ARG A N 1
ATOM 690 C CA . ARG A 1 90 ? 19.521 12.987 -22.382 1.00 92.88 90 ARG A CA 1
ATOM 691 C C . ARG A 1 90 ? 18.740 12.057 -21.456 1.00 92.88 90 ARG A C 1
ATOM 693 O O . ARG A 1 90 ? 17.794 12.524 -20.824 1.00 92.88 90 ARG A O 1
ATOM 700 N N . CYS A 1 91 ? 19.133 10.789 -21.357 1.00 92.00 91 CYS A N 1
ATOM 701 C CA . CYS A 1 91 ? 18.518 9.832 -20.438 1.00 92.00 91 CYS A CA 1
ATOM 702 C C . CYS A 1 91 ? 18.739 10.263 -18.983 1.00 92.00 91 CYS A C 1
ATOM 704 O O . CYS A 1 91 ? 17.780 10.341 -18.221 1.00 92.00 91 CYS A O 1
ATOM 706 N N . LEU A 1 92 ? 19.963 10.659 -18.614 1.00 93.88 92 LEU A N 1
ATOM 707 C CA . LEU A 1 92 ? 20.265 11.177 -17.273 1.00 93.88 92 LEU A CA 1
ATOM 708 C C . LEU A 1 92 ? 19.436 12.420 -16.926 1.00 93.88 92 LEU A C 1
ATOM 710 O O . LEU A 1 92 ? 18.836 12.473 -15.856 1.00 93.88 92 LEU A O 1
ATOM 714 N N . LEU A 1 93 ? 19.335 13.382 -17.847 1.00 94.94 93 LEU A N 1
ATOM 715 C CA . LEU A 1 93 ? 18.517 14.583 -17.649 1.00 94.94 93 LEU A CA 1
ATOM 716 C C . LEU A 1 93 ? 17.025 14.244 -17.479 1.00 94.94 93 LEU A C 1
ATOM 718 O O . LEU A 1 93 ? 16.318 14.874 -16.695 1.00 94.94 93 LEU A O 1
ATOM 722 N N . THR A 1 94 ? 16.538 13.242 -18.213 1.00 94.56 94 THR A N 1
ATOM 723 C CA . THR A 1 94 ? 15.145 12.786 -18.114 1.00 94.56 94 THR A CA 1
ATOM 724 C C . THR A 1 94 ? 14.890 12.101 -16.774 1.00 94.56 94 THR A C 1
ATOM 726 O O . THR A 1 94 ? 13.877 12.382 -16.137 1.00 94.56 94 THR A O 1
ATOM 729 N N . LEU A 1 95 ? 15.820 11.266 -16.302 1.00 94.44 95 LEU A N 1
ATOM 730 C CA . LEU A 1 95 ? 15.740 10.619 -14.990 1.00 94.44 95 LEU A CA 1
ATOM 731 C C . LEU A 1 95 ? 15.761 11.636 -13.839 1.00 94.44 95 LEU A C 1
ATOM 733 O O . LEU A 1 95 ? 14.955 11.512 -12.921 1.00 94.44 95 LEU A O 1
ATOM 737 N N . GLU A 1 96 ? 16.596 12.673 -13.917 1.00 96.19 96 GLU A N 1
ATOM 738 C CA . GLU A 1 96 ? 16.611 13.776 -12.942 1.00 96.19 96 GLU A CA 1
ATOM 739 C C . GLU A 1 96 ? 15.264 14.525 -12.916 1.00 96.19 96 GLU A C 1
ATOM 741 O O . GLU A 1 96 ? 14.703 14.808 -11.855 1.00 96.19 96 GLU A O 1
ATOM 746 N N . GLY A 1 97 ? 14.686 14.787 -14.094 1.00 94.94 97 GLY A N 1
ATOM 747 C CA . GLY A 1 97 ? 13.348 15.366 -14.204 1.00 94.94 97 GLY A CA 1
ATOM 748 C C . GLY A 1 97 ? 12.261 14.473 -13.595 1.00 94.94 97 GLY A C 1
ATOM 749 O O . GLY A 1 97 ? 11.379 14.966 -12.890 1.00 94.94 97 GLY A O 1
ATOM 750 N N . LEU A 1 98 ? 12.331 13.158 -13.822 1.00 95.12 98 LEU A N 1
ATOM 751 C CA . LEU A 1 98 ? 11.409 12.187 -13.228 1.00 95.12 98 LEU A CA 1
ATOM 752 C C . LEU A 1 98 ? 11.551 12.135 -11.701 1.00 95.12 98 LEU A C 1
ATOM 754 O O . LEU A 1 98 ? 10.533 12.106 -11.010 1.00 95.12 98 LEU A O 1
ATOM 758 N N . GLU A 1 99 ? 12.772 12.188 -11.164 1.00 94.31 99 GLU A N 1
ATOM 759 C CA . GLU A 1 99 ? 13.030 12.241 -9.720 1.00 94.31 99 GLU A CA 1
ATOM 760 C C . GLU A 1 99 ? 12.366 13.464 -9.074 1.00 94.31 99 GLU A C 1
ATOM 762 O O . GLU A 1 99 ? 11.685 13.339 -8.051 1.00 94.31 99 GLU A O 1
ATOM 767 N N . ALA A 1 100 ? 12.471 14.636 -9.709 1.00 95.38 100 ALA A N 1
ATOM 768 C CA . ALA A 1 100 ? 11.808 15.847 -9.233 1.00 95.38 100 ALA A CA 1
ATOM 769 C C . ALA A 1 100 ? 10.276 15.694 -9.188 1.00 95.38 100 ALA A C 1
ATOM 771 O O . ALA A 1 100 ? 9.638 16.108 -8.214 1.00 95.38 100 ALA A O 1
ATOM 772 N N . ILE A 1 101 ? 9.674 15.067 -10.205 1.00 93.88 101 ILE A N 1
ATOM 773 C CA . ILE A 1 101 ? 8.224 14.821 -10.245 1.00 93.88 101 ILE A CA 1
ATOM 774 C C . ILE A 1 101 ? 7.816 13.803 -9.169 1.00 93.88 101 ILE A C 1
ATOM 776 O O . ILE A 1 101 ? 6.821 14.012 -8.476 1.00 93.88 101 ILE A O 1
ATOM 780 N N . VAL A 1 102 ? 8.600 12.741 -8.958 1.00 95.12 102 VAL A N 1
ATOM 781 C CA . VAL A 1 102 ? 8.368 11.782 -7.863 1.00 95.12 102 VAL A CA 1
ATOM 782 C C . VAL A 1 102 ? 8.408 12.490 -6.508 1.00 95.12 102 VAL A C 1
ATOM 784 O O . VAL A 1 102 ? 7.533 12.259 -5.672 1.00 95.12 102 VAL A O 1
ATOM 787 N N . GLY A 1 103 ? 9.361 13.402 -6.303 1.00 92.88 103 GLY A N 1
ATOM 788 C CA . GLY A 1 103 ? 9.429 14.241 -5.107 1.00 92.88 103 GLY A CA 1
ATOM 789 C C . GLY A 1 103 ? 8.152 15.058 -4.881 1.00 92.88 103 GLY A C 1
ATOM 790 O O . GLY A 1 103 ? 7.633 15.096 -3.764 1.00 92.88 103 GLY A O 1
ATOM 791 N N . GLN A 1 104 ? 7.587 15.644 -5.940 1.00 94.19 104 GLN A N 1
ATOM 792 C CA . GLN A 1 104 ? 6.314 16.374 -5.873 1.00 94.19 104 GLN A CA 1
ATOM 793 C C . GLN A 1 104 ? 5.133 15.453 -5.540 1.00 94.19 104 GLN A C 1
ATOM 795 O O . GLN A 1 104 ? 4.320 15.791 -4.678 1.00 94.19 104 GLN A O 1
ATOM 800 N N . CYS A 1 105 ? 5.053 14.271 -6.158 1.00 92.88 105 CYS A N 1
ATOM 801 C CA . CYS A 1 105 ? 4.018 13.282 -5.847 1.00 92.88 105 CYS A CA 1
ATOM 802 C C . CYS A 1 105 ? 4.089 12.829 -4.381 1.00 92.88 105 CYS A C 1
ATOM 804 O O . CYS A 1 105 ? 3.062 12.743 -3.707 1.00 92.88 105 CYS A O 1
ATOM 806 N N . LEU A 1 106 ? 5.296 12.579 -3.862 1.00 93.56 106 LEU A N 1
ATOM 807 C CA . LEU A 1 106 ? 5.508 12.215 -2.460 1.00 93.56 106 LEU A CA 1
ATOM 808 C C . LEU A 1 106 ? 5.111 13.345 -1.511 1.00 93.56 106 LEU A C 1
ATOM 810 O O . LEU A 1 106 ? 4.447 13.088 -0.507 1.00 93.56 106 LEU A O 1
ATOM 814 N N . HIS A 1 107 ? 5.476 14.585 -1.833 1.00 94.56 107 HIS A N 1
ATOM 815 C CA . HIS A 1 107 ? 5.079 15.743 -1.039 1.00 94.56 107 HIS A CA 1
ATOM 816 C C . HIS A 1 107 ? 3.553 15.882 -0.988 1.00 94.56 107 HIS A C 1
ATOM 818 O O . HIS A 1 107 ? 2.971 15.990 0.090 1.00 94.56 107 HIS A O 1
ATOM 824 N N . ARG A 1 108 ? 2.886 15.752 -2.137 1.00 92.00 108 ARG A N 1
ATOM 825 C CA . ARG A 1 108 ? 1.426 15.805 -2.228 1.00 92.00 108 ARG A CA 1
ATOM 826 C C . ARG A 1 108 ? 0.743 14.687 -1.434 1.00 92.00 108 ARG A C 1
ATOM 828 O O . ARG A 1 108 ? -0.246 14.933 -0.749 1.00 92.00 108 ARG A O 1
ATOM 835 N N . LEU A 1 109 ? 1.286 13.468 -1.458 1.00 92.06 109 LEU A N 1
ATOM 836 C CA . LEU A 1 109 ? 0.797 12.366 -0.620 1.00 92.06 109 LEU A CA 1
ATOM 837 C C . LEU A 1 109 ? 0.941 12.667 0.879 1.00 92.06 109 LEU A C 1
ATOM 839 O O . LEU A 1 109 ? 0.058 12.315 1.664 1.00 92.06 109 LEU A O 1
ATOM 843 N N . GLN A 1 110 ? 2.030 13.319 1.291 1.00 91.19 110 GLN A N 1
ATOM 844 C CA . GLN A 1 110 ? 2.221 13.736 2.683 1.00 91.19 110 GLN A CA 1
ATOM 845 C C . GLN A 1 110 ? 1.199 14.799 3.103 1.00 91.19 110 GLN A C 1
ATOM 847 O O . GLN A 1 110 ? 0.656 14.699 4.203 1.00 91.19 110 GLN A O 1
ATOM 852 N N . GLU A 1 111 ? 0.888 15.762 2.230 1.00 89.94 111 GLU A N 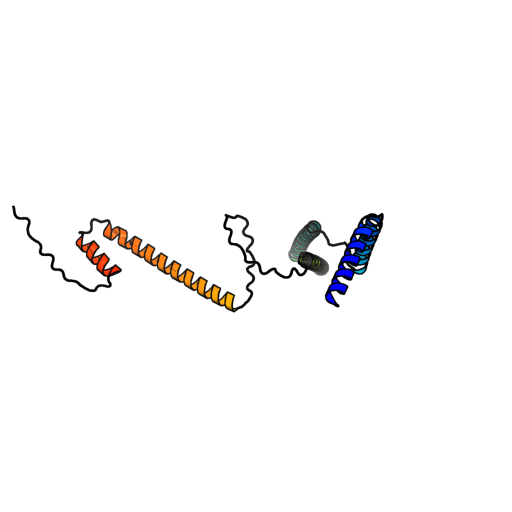1
ATOM 853 C CA . GLU A 1 111 ? -0.175 16.751 2.459 1.00 89.94 111 GLU A CA 1
ATOM 854 C C . GLU A 1 111 ? -1.538 16.076 2.641 1.00 89.94 111 GLU A C 1
ATOM 856 O O . GLU A 1 111 ? -2.225 16.332 3.630 1.00 89.94 111 GLU A O 1
ATOM 861 N N . LEU A 1 112 ? -1.910 15.160 1.739 1.00 88.56 112 LEU A N 1
ATOM 862 C CA . LEU A 1 112 ? -3.168 14.414 1.848 1.00 88.56 112 LEU A CA 1
ATOM 863 C C . LEU A 1 112 ? -3.226 13.599 3.142 1.00 88.56 112 LEU A C 1
ATOM 865 O O . LEU A 1 112 ? -4.248 13.595 3.827 1.00 88.56 112 LEU A O 1
ATOM 869 N N . ARG A 1 113 ? -2.118 12.956 3.530 1.00 86.94 113 ARG A N 1
ATOM 870 C CA . ARG A 1 113 ? -2.029 12.226 4.800 1.00 86.94 113 ARG A CA 1
ATOM 871 C C . ARG A 1 113 ? -2.236 13.151 5.998 1.00 86.94 113 ARG A C 1
ATOM 873 O O . ARG A 1 113 ? -2.937 12.761 6.927 1.00 86.94 113 ARG A O 1
ATOM 880 N N . ALA A 1 114 ? -1.646 14.345 5.993 1.00 84.94 114 ALA A N 1
ATOM 881 C CA . ALA A 1 114 ? -1.844 15.323 7.061 1.00 84.94 114 ALA A CA 1
ATOM 882 C C . ALA A 1 114 ? -3.314 15.757 7.145 1.00 84.94 114 ALA A C 1
ATOM 884 O O . ALA A 1 114 ? -3.897 15.717 8.224 1.00 84.94 114 ALA A O 1
ATOM 885 N N . VAL A 1 115 ? -3.944 16.055 6.006 1.00 82.56 115 VAL A N 1
ATOM 886 C CA . VAL A 1 115 ? -5.366 16.423 5.938 1.00 82.56 115 VAL A CA 1
ATOM 887 C C . VAL A 1 115 ? -6.270 15.303 6.466 1.00 82.56 115 VAL A C 1
ATOM 889 O O . VAL A 1 115 ? -7.198 15.575 7.222 1.00 82.56 115 VAL A O 1
ATOM 892 N N . VAL A 1 116 ? -5.983 14.041 6.138 1.00 81.75 116 VAL A N 1
ATOM 893 C CA . VAL A 1 116 ? -6.739 12.886 6.656 1.00 81.75 116 VAL A CA 1
ATOM 894 C C . VAL A 1 116 ? -6.556 12.715 8.166 1.00 81.75 116 VAL A C 1
ATOM 896 O O . VAL A 1 116 ? -7.520 12.398 8.861 1.00 81.75 116 VAL A O 1
ATOM 899 N N . VAL A 1 117 ? -5.344 12.917 8.691 1.00 78.06 117 VAL A N 1
ATOM 900 C CA . VAL A 1 117 ? -5.073 12.829 10.137 1.00 78.06 117 VAL A CA 1
ATOM 901 C C . VAL A 1 117 ? -5.798 13.939 10.897 1.00 78.06 117 VAL A C 1
ATOM 903 O O . VAL A 1 117 ? -6.429 13.649 11.909 1.00 78.06 117 VAL A O 1
ATOM 906 N N . GLU A 1 118 ? -5.778 15.171 10.388 1.00 75.19 118 GLU A N 1
ATOM 907 C CA . GLU A 1 118 ? -6.516 16.299 10.971 1.00 75.19 118 GLU A CA 1
ATOM 908 C C . GLU A 1 118 ? -8.032 16.059 10.933 1.00 75.19 118 GLU A C 1
ATOM 910 O O . GLU A 1 118 ? -8.710 16.231 11.942 1.00 75.19 118 GLU A O 1
ATOM 915 N N . GLN A 1 119 ? -8.576 15.554 9.821 1.00 67.06 119 GLN A N 1
ATOM 916 C CA . GLN A 1 119 ? -9.998 15.198 9.741 1.00 67.06 119 GLN A CA 1
ATOM 917 C C . GLN A 1 119 ? -10.380 14.085 10.723 1.00 67.06 119 GLN A C 1
ATOM 919 O O . GLN A 1 119 ? -11.432 14.161 11.358 1.00 67.06 119 GLN A O 1
ATOM 924 N N . GLN A 1 120 ? -9.538 13.061 10.890 1.00 61.09 120 GLN A N 1
ATOM 925 C CA . GLN A 1 120 ? -9.774 12.006 11.881 1.00 61.09 120 GLN A CA 1
ATOM 926 C C . GLN A 1 120 ? -9.690 12.530 13.318 1.00 61.09 120 GLN A C 1
ATOM 928 O O . GLN A 1 120 ? -10.485 12.116 14.161 1.00 61.09 120 GLN A O 1
ATOM 933 N N . LEU A 1 121 ? -8.776 13.461 13.593 1.00 60.03 121 LEU A N 1
ATOM 934 C CA . LEU A 1 121 ? -8.650 14.108 14.897 1.00 60.03 121 LEU A CA 1
ATOM 935 C C . LEU A 1 121 ? -9.868 14.998 15.206 1.00 60.03 121 LEU A C 1
ATOM 937 O O . LEU A 1 121 ? -10.359 15.014 16.331 1.00 60.03 121 LEU A O 1
ATOM 941 N N . GLU A 1 122 ? -10.417 15.676 14.199 1.00 56.06 122 GLU A N 1
ATOM 942 C CA . GLU A 1 122 ? -11.634 16.488 14.318 1.00 56.06 122 GLU A CA 1
ATOM 943 C C . GLU A 1 122 ? -12.918 15.662 14.448 1.00 56.06 122 GLU A C 1
ATOM 945 O O . GLU A 1 122 ? -13.865 16.097 15.107 1.00 56.06 122 GLU A O 1
ATOM 950 N N . LEU A 1 123 ? -12.954 14.470 13.847 1.00 52.66 123 LEU A N 1
ATOM 951 C CA . LEU A 1 123 ? -14.012 13.471 14.034 1.00 52.66 123 LEU A CA 1
ATOM 952 C C . LEU A 1 123 ? -13.911 12.768 15.398 1.00 52.66 123 LEU A C 1
ATOM 954 O O . LEU A 1 123 ? -14.901 12.202 15.869 1.00 52.66 123 LEU A O 1
ATOM 958 N N . TRP A 1 124 ? -12.758 12.865 16.068 1.00 40.69 124 TRP A N 1
ATOM 959 C CA . TRP A 1 124 ? -12.527 12.373 17.423 1.00 40.69 124 TRP A CA 1
ATOM 960 C C . TRP A 1 124 ? -12.306 13.511 18.437 1.00 40.69 124 TRP A C 1
ATOM 962 O O . TRP A 1 124 ? -11.263 13.569 19.093 1.00 40.69 124 TRP A O 1
ATOM 972 N N . PRO A 1 125 ? -13.278 14.421 18.643 1.00 42.88 125 PRO A N 1
ATOM 973 C CA . PRO A 1 125 ? -13.124 15.449 19.653 1.00 42.88 125 PRO A CA 1
ATOM 974 C C . PRO A 1 125 ? -13.330 14.801 21.018 1.00 42.88 125 PRO A C 1
ATOM 976 O O . PRO A 1 125 ? -14.471 14.551 21.399 1.00 42.88 125 PRO A O 1
ATOM 979 N N . GLU A 1 126 ? -12.233 14.501 21.722 1.00 46.16 126 GLU A N 1
ATOM 980 C CA . GLU A 1 126 ? -12.120 14.423 23.188 1.00 46.16 126 GLU A CA 1
ATOM 981 C C . GLU A 1 126 ? -13.406 13.961 23.908 1.00 46.16 126 GLU A C 1
ATOM 983 O O . GLU A 1 126 ? -13.889 14.576 24.866 1.00 46.16 126 GLU A O 1
ATOM 988 N N . LYS A 1 127 ? -14.028 12.874 23.440 1.00 37.75 127 LYS A N 1
ATOM 989 C CA . LYS A 1 127 ? -15.161 12.285 24.140 1.00 37.75 127 LYS A CA 1
ATOM 990 C C . LYS A 1 127 ? -14.522 11.519 25.275 1.00 37.75 127 LYS A C 1
ATOM 992 O O . LYS A 1 127 ? -14.055 10.399 25.080 1.00 37.75 127 LYS A O 1
ATOM 997 N N . ARG A 1 128 ? -14.470 12.144 26.458 1.00 43.34 128 ARG A N 1
ATOM 998 C CA . ARG A 1 128 ? -14.284 11.433 27.727 1.00 43.34 128 ARG A CA 1
ATOM 999 C C . ARG A 1 128 ? -15.100 10.154 27.628 1.00 43.34 128 ARG A C 1
ATOM 1001 O O . ARG A 1 128 ? -16.328 10.230 27.589 1.00 43.34 128 ARG A O 1
ATOM 1008 N N . LEU A 1 129 ? -14.410 9.022 27.520 1.00 41.56 129 LEU A N 1
ATOM 1009 C CA . LEU A 1 129 ? -15.016 7.702 27.509 1.00 41.56 129 LEU A CA 1
ATOM 1010 C C . LEU A 1 129 ? -16.016 7.640 28.666 1.00 41.56 129 LEU A C 1
ATOM 1012 O O . LEU A 1 129 ? -15.594 7.702 29.827 1.00 41.56 129 LEU A O 1
ATOM 1016 N N . PRO A 1 130 ? -17.329 7.506 28.413 1.00 38.31 130 PRO A N 1
ATOM 1017 C CA . PRO A 1 130 ? -18.195 6.985 29.440 1.00 38.31 130 PRO A CA 1
ATOM 1018 C C . PRO A 1 130 ? -17.740 5.540 29.623 1.00 38.31 130 PRO A C 1
ATOM 1020 O O . PRO A 1 130 ? -17.866 4.714 28.720 1.00 38.31 130 PRO A O 1
ATOM 1023 N N . ARG A 1 131 ? -17.161 5.240 30.789 1.00 44.47 131 ARG A N 1
ATOM 1024 C CA . ARG A 1 131 ? -17.122 3.875 31.313 1.00 44.47 131 ARG A CA 1
ATOM 1025 C C . ARG A 1 131 ? -18.564 3.385 31.404 1.00 44.47 131 ARG A C 1
ATOM 1027 O O . ARG A 1 131 ? -19.211 3.543 32.432 1.00 44.47 131 ARG A O 1
ATOM 1034 N N . THR A 1 132 ? -19.065 2.800 30.334 1.00 36.50 132 THR A N 1
ATOM 1035 C CA . THR A 1 132 ? -20.288 2.007 30.344 1.00 36.50 132 THR A CA 1
ATOM 1036 C C . THR A 1 132 ? -20.012 0.772 29.511 1.00 36.50 132 THR A C 1
ATOM 1038 O O . THR A 1 132 ? -20.112 0.793 28.290 1.00 36.50 132 THR A O 1
ATOM 1041 N N . SER A 1 133 ? -19.539 -0.250 30.228 1.00 44.28 133 SER A N 1
ATOM 1042 C CA . SER A 1 133 ? -19.774 -1.680 30.006 1.00 44.28 133 SER A CA 1
ATOM 1043 C C . SER A 1 133 ? -20.348 -2.054 28.638 1.00 44.28 133 SER A C 1
ATOM 1045 O O . SER A 1 133 ? -21.535 -1.852 28.378 1.00 44.28 133 SER A O 1
ATOM 1047 N N . LEU A 1 134 ? -19.498 -2.669 27.814 1.00 43.19 134 LEU A N 1
ATOM 1048 C CA . LEU A 1 134 ? -19.878 -3.372 26.596 1.00 43.19 134 LEU A CA 1
ATOM 1049 C C . LEU A 1 134 ? -20.889 -4.472 26.965 1.00 43.19 134 LEU A C 1
ATOM 1051 O O . LEU A 1 134 ? -20.537 -5.484 27.571 1.00 43.19 134 LEU A O 1
ATOM 1055 N N . SER A 1 135 ? -22.162 -4.234 26.658 1.00 44.88 135 SER A N 1
ATOM 1056 C CA . SER A 1 135 ? -23.206 -5.252 26.731 1.00 44.88 135 SER A CA 1
ATOM 1057 C C . SER A 1 135 ? -22.942 -6.280 25.640 1.00 44.88 135 SER A C 1
ATOM 1059 O O . SER A 1 135 ? -22.915 -5.943 24.459 1.00 44.88 135 SER A O 1
ATOM 1061 N N . CYS A 1 136 ? -22.759 -7.529 26.055 1.00 45.28 136 CYS A N 1
ATOM 1062 C CA . CYS A 1 136 ? -22.735 -8.701 25.192 1.00 45.28 136 CYS A CA 1
ATOM 1063 C C . CYS A 1 136 ? -24.000 -8.732 24.316 1.00 45.28 136 CYS A C 1
ATOM 1065 O O . CYS A 1 136 ? -25.114 -8.622 24.830 1.00 45.28 136 CYS A O 1
ATOM 1067 N N . GLY A 1 137 ? -23.828 -8.862 23.003 1.00 41.12 137 GLY A N 1
ATOM 1068 C CA . GLY A 1 137 ? -24.917 -8.976 22.037 1.00 41.12 137 GLY A CA 1
ATOM 1069 C C . GLY A 1 137 ? -24.409 -9.671 20.783 1.00 41.12 137 GLY A C 1
ATOM 1070 O O . GLY A 1 137 ? -23.891 -9.021 19.883 1.00 41.12 137 GLY A O 1
ATOM 1071 N N . GLY A 1 138 ? -24.488 -11.002 20.775 1.00 45.78 138 GLY A N 1
ATOM 1072 C CA . GLY A 1 138 ? -24.112 -11.833 19.636 1.00 45.78 138 GLY A CA 1
ATOM 1073 C C . GLY A 1 138 ? -25.137 -11.776 18.501 1.00 45.78 138 GLY A C 1
ATOM 1074 O O . GLY A 1 138 ? -26.341 -11.699 18.744 1.00 45.78 138 GLY A O 1
ATOM 1075 N N . GLY A 1 139 ? -24.641 -11.868 17.266 1.00 40.81 139 GLY A N 1
ATOM 1076 C CA . GLY A 1 139 ? -25.452 -12.023 16.060 1.00 40.81 139 GLY A CA 1
ATOM 1077 C C . GLY A 1 139 ? -24.639 -11.831 14.777 1.00 40.81 139 GLY A C 1
ATOM 1078 O O . GLY A 1 139 ? -24.503 -10.706 14.327 1.00 40.81 139 GLY A O 1
ATOM 1079 N N . ALA A 1 140 ? -24.108 -12.947 14.260 1.00 46.94 140 ALA A N 1
ATOM 1080 C CA . ALA A 1 140 ? -23.612 -13.259 12.905 1.00 46.94 140 ALA A CA 1
ATOM 1081 C C . ALA A 1 140 ? -23.224 -12.113 11.926 1.00 46.94 140 ALA A C 1
ATOM 1083 O O . ALA A 1 140 ? -24.066 -11.333 11.490 1.00 46.94 140 ALA A O 1
ATOM 1084 N N . ASP A 1 141 ? -21.949 -12.129 11.504 1.00 54.34 141 ASP A N 1
ATOM 1085 C CA . ASP A 1 141 ? -21.290 -11.211 10.548 1.00 54.34 141 ASP A CA 1
ATOM 1086 C C . ASP A 1 141 ? -21.701 -11.429 9.065 1.00 54.34 141 ASP A C 1
ATOM 1088 O O . ASP A 1 141 ? -22.368 -12.425 8.763 1.00 54.34 141 ASP A O 1
ATOM 1092 N N . PRO A 1 142 ? -21.287 -10.559 8.102 1.00 55.09 142 PRO A N 1
ATOM 1093 C CA . PRO A 1 142 ? -19.922 -10.626 7.543 1.00 55.09 142 PRO A CA 1
ATOM 1094 C C . PRO A 1 142 ? -19.378 -9.280 6.998 1.00 55.09 142 PRO A C 1
ATOM 1096 O O . PRO A 1 142 ? -19.588 -8.970 5.833 1.00 55.09 142 PRO A O 1
ATOM 1099 N N . ILE A 1 143 ? -18.606 -8.513 7.776 1.00 43.38 143 ILE A N 1
ATOM 1100 C CA . ILE A 1 143 ? -17.526 -7.644 7.250 1.00 43.38 143 ILE A CA 1
ATOM 1101 C C . ILE A 1 143 ? -16.433 -7.613 8.323 1.00 43.38 143 ILE A C 1
ATOM 1103 O O . ILE A 1 143 ? -16.461 -6.800 9.244 1.00 43.38 143 ILE A O 1
ATOM 1107 N N . TRP A 1 144 ? -15.483 -8.539 8.244 1.00 43.28 144 TRP A N 1
ATOM 1108 C CA . TRP A 1 144 ? -14.348 -8.578 9.162 1.00 43.28 144 TRP A CA 1
ATOM 1109 C C . TRP A 1 144 ? -13.332 -7.513 8.755 1.00 43.28 144 TRP A C 1
ATOM 1111 O O . TRP A 1 144 ? -12.311 -7.803 8.135 1.00 43.28 144 TRP A O 1
ATOM 1121 N N . SER A 1 145 ? -13.594 -6.259 9.115 1.00 52.72 145 SER A N 1
ATOM 1122 C CA . SER A 1 145 ? -12.473 -5.393 9.451 1.00 52.72 145 SER A CA 1
ATOM 1123 C C . SER A 1 145 ? -11.848 -5.973 10.726 1.00 52.72 145 SER A C 1
ATOM 1125 O O . SER A 1 145 ? -12.580 -6.269 11.676 1.00 52.72 145 SER A O 1
ATOM 1127 N N . PRO A 1 146 ? -10.526 -6.218 10.776 1.00 54.25 146 PRO A N 1
ATOM 1128 C CA . PRO A 1 146 ? -9.893 -6.623 12.020 1.00 54.25 146 PRO A CA 1
ATOM 1129 C C . PRO A 1 146 ? -10.105 -5.483 13.015 1.00 54.25 146 PRO A C 1
ATOM 1131 O O . PRO A 1 146 ? -9.491 -4.423 12.898 1.00 54.25 146 PRO A O 1
ATOM 1134 N N . GLN A 1 147 ? -11.036 -5.675 13.951 1.00 63.44 147 GLN A N 1
ATOM 1135 C CA . GLN A 1 147 ? -11.278 -4.736 15.035 1.00 63.44 147 GLN A CA 1
ATOM 1136 C C . GLN A 1 147 ? -9.942 -4.568 15.756 1.00 63.44 147 GLN A C 1
ATOM 1138 O O . GLN A 1 147 ? -9.418 -5.529 16.325 1.00 63.44 147 GLN A O 1
ATOM 1143 N N . LEU A 1 148 ? -9.346 -3.375 15.663 1.00 64.44 148 LEU A N 1
ATOM 1144 C CA . LEU A 1 148 ? -8.108 -3.068 16.366 1.00 64.44 148 LEU A CA 1
ATOM 1145 C C . LEU A 1 148 ? -8.395 -3.144 17.867 1.00 64.44 148 LEU A C 1
ATOM 1147 O O . LEU A 1 148 ? -8.924 -2.212 18.469 1.00 64.44 148 LEU A O 1
ATOM 1151 N N . LEU A 1 149 ? -8.069 -4.290 18.460 1.00 77.75 149 LEU A N 1
ATOM 1152 C CA . LEU A 1 149 ? -8.104 -4.489 19.898 1.00 77.75 149 LEU A CA 1
ATOM 1153 C C . LEU A 1 149 ? -6.983 -3.652 20.509 1.00 77.75 149 LEU A C 1
ATOM 1155 O O . LEU A 1 149 ? -5.800 -3.960 20.350 1.00 77.75 149 LEU A O 1
ATOM 1159 N N . LEU A 1 150 ? -7.369 -2.569 21.178 1.00 81.81 150 LEU A N 1
ATOM 1160 C CA . LEU A 1 150 ? -6.453 -1.728 21.929 1.00 81.81 150 LEU A CA 1
ATOM 1161 C C . LEU A 1 150 ? -6.355 -2.270 23.357 1.00 81.81 150 LEU A C 1
ATOM 1163 O O . LEU A 1 150 ? -7.352 -2.323 24.074 1.00 81.81 150 LEU A O 1
ATOM 1167 N N . TYR A 1 151 ? -5.155 -2.679 23.758 1.00 87.06 151 TYR A N 1
ATOM 1168 C CA . TYR A 1 151 ? -4.886 -3.171 25.108 1.00 87.06 151 TYR A CA 1
ATOM 1169 C C . TYR A 1 151 ? -4.476 -2.000 25.996 1.00 87.06 151 TYR A C 1
ATOM 1171 O O . TYR A 1 151 ? -3.604 -1.215 25.616 1.00 87.06 151 TYR A O 1
ATOM 1179 N N . SER A 1 152 ? -5.086 -1.871 27.174 1.00 83.50 152 SER A N 1
ATOM 1180 C CA . SER A 1 152 ? -4.772 -0.773 28.098 1.00 83.50 152 SER A CA 1
ATOM 1181 C C . SER A 1 152 ? -3.498 -1.011 28.905 1.00 83.50 152 SER A C 1
ATOM 1183 O O . SER A 1 152 ? -2.949 -0.067 29.473 1.00 83.50 152 SER A O 1
ATOM 1185 N N . SER A 1 153 ? -3.012 -2.253 28.970 1.00 89.38 153 SER A N 1
ATOM 1186 C CA . SER A 1 153 ? -1.840 -2.614 29.766 1.00 89.38 153 SER A CA 1
ATOM 1187 C C . SER A 1 153 ? -1.066 -3.808 29.200 1.00 89.38 153 SER A C 1
ATOM 1189 O O . SER A 1 153 ? -1.587 -4.634 28.451 1.00 89.38 153 SER A O 1
ATOM 1191 N N . THR A 1 154 ? 0.198 -3.941 29.609 1.00 91.31 154 THR A N 1
ATOM 1192 C CA . THR A 1 154 ? 1.028 -5.116 29.291 1.00 91.31 154 THR A CA 1
ATOM 1193 C C . THR A 1 154 ? 0.570 -6.375 30.032 1.00 91.31 154 THR A C 1
ATOM 1195 O O . THR A 1 154 ? 0.762 -7.483 29.534 1.00 91.31 154 THR A O 1
ATOM 1198 N N . GLN A 1 155 ? -0.075 -6.222 31.191 1.00 94.38 155 GLN A N 1
ATOM 1199 C CA . GLN A 1 155 ? -0.637 -7.331 31.961 1.00 94.38 155 GLN A CA 1
ATOM 1200 C C . GLN A 1 155 ? -1.790 -8.015 31.211 1.00 94.38 155 GLN A C 1
ATOM 1202 O O . GLN A 1 155 ? -1.874 -9.243 31.199 1.00 94.38 155 GLN A O 1
ATOM 1207 N N . GLU A 1 156 ? -2.646 -7.247 30.530 1.00 92.25 156 GLU A N 1
ATOM 1208 C CA . GLU A 1 156 ? -3.702 -7.797 29.666 1.00 92.25 156 GLU A CA 1
ATOM 1209 C C . GLU A 1 156 ? -3.124 -8.644 28.528 1.00 92.25 156 GLU A C 1
ATOM 1211 O O . GLU A 1 156 ? -3.613 -9.743 28.269 1.00 92.25 156 GLU A O 1
ATOM 1216 N N . LEU A 1 157 ? -2.040 -8.181 27.898 1.00 92.44 157 LEU A N 1
ATOM 1217 C CA . LEU A 1 157 ? -1.349 -8.922 26.839 1.00 92.44 157 LEU A CA 1
ATOM 1218 C C . LEU A 1 157 ? -0.759 -10.241 27.345 1.00 92.44 157 LEU A C 1
ATOM 1220 O O . LEU A 1 157 ? -0.910 -11.275 26.696 1.00 92.44 157 LEU A O 1
ATOM 1224 N N . GLN A 1 158 ? -0.118 -10.223 28.515 1.00 94.75 158 GLN A N 1
ATOM 1225 C CA . GLN A 1 158 ? 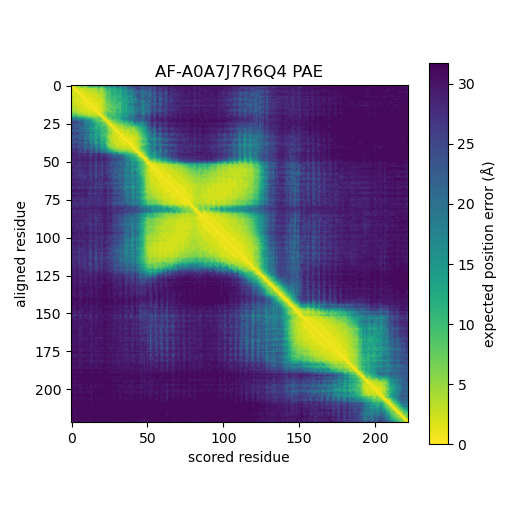0.414 -11.434 29.146 1.00 94.75 158 GLN A CA 1
ATOM 1226 C C . GLN A 1 158 ? -0.701 -12.428 29.486 1.00 94.75 158 GLN A C 1
ATOM 1228 O O . GLN A 1 158 ? -0.567 -13.623 29.227 1.00 94.75 158 GLN A O 1
ATOM 1233 N N . THR A 1 159 ? -1.823 -11.931 30.007 1.00 95.00 159 THR A N 1
ATOM 1234 C CA . THR A 1 159 ? -2.993 -12.756 30.334 1.00 95.00 159 THR A CA 1
ATOM 1235 C C . THR A 1 159 ? -3.582 -13.386 29.073 1.00 95.00 159 THR A C 1
ATOM 1237 O O . THR A 1 159 ? -3.872 -14.579 29.049 1.00 95.00 159 THR A O 1
ATOM 1240 N N . LEU A 1 160 ? -3.694 -12.619 27.989 1.00 94.94 160 LEU A N 1
ATOM 1241 C CA . LEU A 1 160 ? -4.169 -13.115 26.702 1.00 94.94 160 LEU A CA 1
ATOM 1242 C C . LEU A 1 160 ? -3.221 -14.161 26.100 1.00 94.94 160 LEU A C 1
ATOM 1244 O O . LEU A 1 160 ? -3.690 -15.163 25.563 1.00 94.94 160 LEU A O 1
ATOM 1248 N N . ALA A 1 161 ? -1.905 -13.974 26.211 1.00 93.94 161 ALA A N 1
ATOM 1249 C CA . ALA A 1 161 ? -0.929 -14.972 25.777 1.00 93.94 161 ALA A CA 1
ATOM 1250 C C . ALA A 1 161 ? -1.059 -16.281 26.575 1.00 93.94 161 ALA A C 1
ATOM 1252 O O . ALA A 1 161 ? -1.081 -17.359 25.982 1.00 93.94 161 ALA A O 1
ATOM 1253 N N . ALA A 1 162 ? -1.215 -16.189 27.900 1.00 96.31 162 ALA A N 1
ATOM 1254 C CA . ALA A 1 162 ? -1.427 -17.348 28.764 1.00 96.31 162 ALA A CA 1
ATOM 1255 C C . ALA A 1 162 ? -2.728 -18.091 28.421 1.00 96.31 162 ALA A C 1
ATOM 1257 O O . ALA A 1 162 ? -2.720 -19.312 28.282 1.00 96.31 162 ALA A O 1
ATOM 1258 N N . LEU A 1 163 ? -3.828 -17.362 28.211 1.00 97.31 163 LEU A N 1
ATOM 1259 C CA . LEU A 1 163 ? -5.109 -17.947 27.810 1.00 97.31 163 LEU A CA 1
ATOM 1260 C C . LEU A 1 163 ? -5.027 -18.613 26.434 1.00 97.31 163 LEU A C 1
ATOM 1262 O O . LEU A 1 163 ? -5.523 -19.721 26.266 1.00 97.31 163 LEU A O 1
ATOM 1266 N N . ARG A 1 164 ? -4.364 -17.987 25.454 1.00 96.44 164 ARG A N 1
ATOM 1267 C CA . ARG A 1 164 ? -4.148 -18.598 24.132 1.00 96.44 164 ARG A CA 1
ATOM 1268 C C . ARG A 1 164 ? -3.367 -19.903 24.228 1.00 96.44 164 ARG A C 1
ATOM 1270 O O . ARG A 1 164 ? -3.720 -20.861 23.549 1.00 96.44 164 ARG A O 1
ATOM 1277 N N . LEU A 1 165 ? -2.341 -19.949 25.078 1.00 97.38 165 LEU A N 1
ATOM 1278 C CA . LEU A 1 165 ? -1.592 -21.177 25.328 1.00 97.38 165 LEU A CA 1
ATOM 1279 C C . LEU A 1 165 ? -2.480 -22.251 25.973 1.00 97.38 165 LEU A C 1
ATOM 1281 O O . LEU A 1 165 ? -2.459 -23.392 25.528 1.00 97.38 165 LEU A O 1
ATOM 1285 N N . GLN A 1 166 ? -3.291 -21.889 26.972 1.00 97.50 166 GLN A N 1
ATOM 1286 C CA . GLN A 1 166 ? -4.233 -22.819 27.606 1.00 97.50 166 GLN A CA 1
ATOM 1287 C C . GLN A 1 166 ? -5.256 -23.374 26.610 1.00 97.50 166 GLN A C 1
ATOM 1289 O O . GLN A 1 166 ? -5.504 -24.575 26.606 1.00 97.50 166 GLN A O 1
ATOM 1294 N N . VAL A 1 167 ? -5.809 -22.528 25.737 1.00 98.19 167 VAL A N 1
ATOM 1295 C CA . VAL A 1 167 ? -6.727 -22.961 24.674 1.00 98.19 167 VAL A CA 1
ATOM 1296 C C . VAL A 1 167 ? -6.029 -23.921 23.715 1.00 98.19 167 VAL A C 1
ATOM 1298 O O . VAL A 1 167 ? -6.544 -25.006 23.480 1.00 98.19 167 VAL A O 1
ATOM 1301 N N . ALA A 1 168 ? -4.826 -23.588 23.239 1.00 96.69 168 ALA A N 1
ATOM 1302 C CA . ALA A 1 168 ? -4.068 -24.470 22.352 1.00 96.69 168 ALA A CA 1
ATOM 1303 C C . ALA A 1 168 ? -3.748 -25.829 23.005 1.00 96.69 168 ALA A C 1
ATOM 1305 O O . ALA A 1 168 ? -3.813 -26.868 22.350 1.00 96.69 168 ALA A O 1
ATOM 1306 N N . MET A 1 169 ? -3.437 -25.837 24.305 1.00 97.69 169 MET A N 1
ATOM 1307 C CA . MET A 1 169 ? -3.228 -27.074 25.060 1.00 97.69 169 MET A CA 1
ATOM 1308 C C . MET A 1 169 ? -4.507 -27.909 25.165 1.00 97.69 169 MET A C 1
ATOM 1310 O O . MET A 1 169 ? -4.451 -29.123 24.978 1.00 97.69 169 MET A O 1
ATOM 1314 N N . LEU A 1 170 ? -5.652 -27.279 25.441 1.00 97.81 170 LEU A N 1
ATOM 1315 C CA . LEU A 1 170 ? -6.948 -27.960 25.487 1.00 97.81 170 LEU A CA 1
ATOM 1316 C C . LEU A 1 170 ? -7.334 -28.516 24.114 1.00 97.81 170 LEU A C 1
ATOM 1318 O O . LEU A 1 170 ? -7.767 -29.661 24.021 1.00 97.81 170 LEU A O 1
ATOM 1322 N N . ASP A 1 171 ? -7.115 -27.756 23.042 1.00 96.00 171 ASP A N 1
ATOM 1323 C CA . ASP A 1 171 ? -7.343 -28.223 21.673 1.00 96.00 171 ASP A CA 1
ATOM 1324 C C . ASP A 1 171 ? -6.492 -29.458 21.360 1.00 96.00 171 ASP A C 1
ATOM 1326 O O . ASP A 1 171 ? -6.986 -30.426 20.776 1.00 96.00 171 ASP A O 1
ATOM 1330 N N . GLN A 1 172 ? -5.231 -29.471 21.802 1.00 96.00 172 GLN A N 1
ATOM 1331 C CA . GLN A 1 172 ? -4.356 -30.630 21.649 1.00 96.00 172 GLN A CA 1
ATOM 1332 C C . GLN A 1 172 ? -4.832 -31.831 22.483 1.00 96.00 172 GLN A C 1
ATOM 1334 O O . GLN A 1 172 ? -4.797 -32.957 21.987 1.00 96.00 172 GLN A O 1
ATOM 1339 N N . GLN A 1 173 ? -5.309 -31.620 23.714 1.00 95.12 173 GLN A N 1
ATOM 1340 C CA . GLN A 1 173 ? -5.889 -32.688 24.541 1.00 95.12 173 GLN A CA 1
ATOM 1341 C C . GLN A 1 173 ? -7.129 -33.295 23.882 1.00 95.12 173 GLN A C 1
ATOM 1343 O O . GLN A 1 173 ? -7.194 -34.508 23.699 1.00 95.12 173 GLN A O 1
ATOM 1348 N N . ILE A 1 174 ? -8.061 -32.455 23.429 1.00 95.50 174 ILE A N 1
ATOM 1349 C CA . ILE A 1 174 ? -9.268 -32.890 22.718 1.00 95.50 174 ILE A CA 1
ATOM 1350 C C . ILE A 1 174 ? -8.898 -33.624 21.426 1.00 95.50 174 ILE A C 1
ATOM 1352 O O . ILE A 1 174 ? -9.535 -34.613 21.064 1.00 95.50 174 ILE A O 1
ATOM 1356 N N . HIS A 1 175 ? -7.879 -33.156 20.702 1.00 94.44 175 HIS A N 1
ATOM 1357 C CA . HIS A 1 175 ? -7.403 -33.836 19.502 1.00 94.44 175 HIS A CA 1
ATOM 1358 C C . HIS A 1 175 ? -6.891 -35.245 19.820 1.00 94.44 175 HIS A C 1
ATOM 1360 O O . HIS A 1 175 ? -7.283 -36.196 19.145 1.00 94.44 175 HIS A O 1
ATOM 1366 N N . LEU A 1 176 ? -6.078 -35.396 20.868 1.00 93.56 176 LEU A N 1
ATOM 1367 C CA . LEU A 1 176 ? -5.577 -36.700 21.305 1.00 93.56 176 LEU A CA 1
ATOM 1368 C C . LEU A 1 176 ? -6.707 -37.629 21.757 1.00 93.56 176 LEU A C 1
ATOM 1370 O O . LEU A 1 176 ? -6.718 -38.790 21.360 1.00 93.56 176 LEU A O 1
ATOM 1374 N N . GLU A 1 177 ? -7.679 -37.131 22.523 1.00 91.12 177 GLU A N 1
ATOM 1375 C CA . GLU A 1 177 ? -8.856 -37.909 22.928 1.00 91.12 177 GLU A CA 1
ATOM 1376 C C . GLU A 1 177 ? -9.662 -38.386 21.717 1.00 91.12 177 GLU A C 1
ATOM 1378 O O . GLU A 1 177 ? -10.032 -39.557 21.643 1.00 91.12 177 GLU A O 1
ATOM 1383 N N . LYS A 1 178 ? -9.883 -37.512 20.727 1.00 92.06 178 LYS A N 1
ATOM 1384 C CA . LYS A 1 178 ? -10.570 -37.874 19.478 1.00 92.06 178 LYS A CA 1
ATOM 1385 C C . LYS A 1 178 ? -9.824 -38.957 18.706 1.00 92.06 178 LYS A C 1
ATOM 1387 O O . LYS A 1 178 ? -10.462 -39.885 18.216 1.00 92.06 178 LYS A O 1
ATOM 1392 N N . VAL A 1 179 ? -8.498 -38.850 18.601 1.00 92.19 179 VAL A N 1
ATOM 1393 C CA . VAL A 1 179 ? -7.662 -39.861 17.937 1.00 92.19 179 VAL A CA 1
ATOM 1394 C C . VAL A 1 179 ? -7.718 -41.180 18.705 1.00 92.19 179 VAL A C 1
ATOM 1396 O O . VAL A 1 179 ? -7.998 -42.214 18.111 1.00 92.19 179 VAL A O 1
ATOM 1399 N N . LEU A 1 180 ? -7.554 -41.153 20.029 1.00 87.31 180 LEU A N 1
ATOM 1400 C CA . LEU A 1 180 ? -7.641 -42.351 20.864 1.00 87.31 180 LEU A CA 1
ATOM 1401 C C . LEU A 1 180 ? -9.007 -43.035 20.728 1.00 87.31 180 LEU A C 1
ATOM 1403 O O . LEU A 1 180 ? -9.075 -44.247 20.542 1.00 87.31 180 LEU A O 1
ATOM 1407 N N . MET A 1 181 ? -10.097 -42.268 20.778 1.00 83.62 181 MET A N 1
ATOM 1408 C CA . MET A 1 181 ? -11.439 -42.801 20.559 1.00 83.62 181 MET A CA 1
ATOM 1409 C C . MET A 1 181 ? -11.584 -43.425 19.168 1.00 83.62 181 MET A C 1
ATOM 1411 O O . MET A 1 181 ? -12.166 -44.500 19.060 1.00 83.62 181 MET A O 1
ATOM 1415 N N . ALA A 1 182 ? -11.052 -42.793 18.119 1.00 85.06 182 ALA A N 1
ATOM 1416 C CA . ALA A 1 182 ? -11.107 -43.322 16.758 1.00 85.06 182 ALA A CA 1
ATOM 1417 C C . ALA A 1 182 ? -10.314 -44.630 16.582 1.00 85.06 182 ALA A C 1
ATOM 1419 O O . ALA A 1 182 ? -10.738 -45.474 15.801 1.00 85.06 182 ALA A O 1
ATOM 1420 N N . GLU A 1 183 ? -9.221 -44.829 17.322 1.00 78.75 183 GLU A N 1
ATOM 1421 C CA . GLU A 1 183 ? -8.426 -46.068 17.296 1.00 78.75 183 GLU A CA 1
ATOM 1422 C C . GLU A 1 183 ? -9.028 -47.188 18.166 1.00 78.75 183 GLU A C 1
ATOM 1424 O O . GLU A 1 183 ? -8.922 -48.371 17.841 1.00 78.75 183 GLU A O 1
ATOM 1429 N N . LEU A 1 184 ? -9.696 -46.842 19.272 1.00 70.75 184 LEU A N 1
ATOM 1430 C CA . LEU A 1 184 ? -10.327 -47.820 20.168 1.00 70.75 184 LEU A CA 1
ATOM 1431 C C . LEU A 1 184 ? -11.721 -48.263 19.697 1.00 70.75 184 LEU A C 1
ATOM 1433 O O . LEU A 1 184 ? -12.123 -49.401 19.942 1.00 70.75 184 LEU A O 1
ATOM 1437 N N . LEU A 1 185 ? -12.465 -47.398 19.004 1.00 69.44 185 LEU A N 1
ATOM 1438 C CA . LEU A 1 185 ? -13.814 -47.695 18.511 1.00 69.44 185 LEU A CA 1
ATOM 1439 C C . LEU A 1 185 ? -13.871 -48.928 17.570 1.00 69.44 185 LEU A C 1
ATOM 1441 O O . LEU A 1 185 ? -14.764 -49.760 17.755 1.00 69.44 185 LEU A O 1
ATOM 1445 N N . PRO A 1 186 ? -12.929 -49.131 16.625 1.00 68.12 186 PRO A N 1
ATOM 1446 C CA . PRO A 1 186 ? -12.868 -50.329 15.790 1.00 68.12 186 PRO A CA 1
ATOM 1447 C C . PRO A 1 186 ? -12.633 -51.602 16.607 1.00 68.12 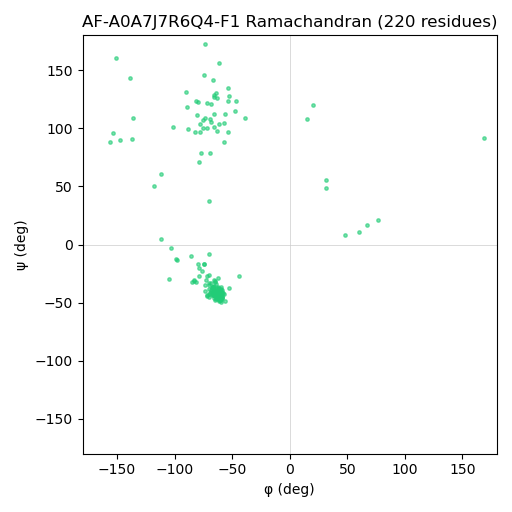186 PRO A C 1
ATOM 1449 O O . PRO A 1 186 ? -13.311 -52.597 16.363 1.00 68.12 186 PRO A O 1
ATOM 1452 N N . LEU A 1 187 ? -11.743 -51.545 17.608 1.00 64.00 187 LEU A N 1
ATOM 1453 C CA . LEU A 1 187 ? -11.392 -52.677 18.478 1.00 64.00 187 LEU A CA 1
ATOM 1454 C C . LEU A 1 187 ? -12.575 -53.145 19.338 1.00 64.00 187 LEU A C 1
ATOM 1456 O O . LEU A 1 187 ? -12.696 -54.331 19.637 1.00 64.00 187 LEU A O 1
ATOM 1460 N N . VAL A 1 188 ? -13.459 -52.221 19.724 1.00 61.06 188 VAL A N 1
ATOM 1461 C CA . VAL A 1 188 ? -14.663 -52.521 20.513 1.00 61.06 188 VAL A CA 1
ATOM 1462 C C . VAL A 1 188 ? -15.833 -52.967 19.626 1.00 61.06 188 VAL A C 1
ATOM 1464 O O . VAL A 1 188 ? -16.632 -53.803 20.049 1.00 61.06 188 VAL A O 1
ATOM 1467 N N . SER A 1 189 ? -15.944 -52.456 18.391 1.00 59.91 189 SER A N 1
ATOM 1468 C CA . SER A 1 189 ? -17.066 -52.795 17.497 1.00 59.91 189 SER A CA 1
ATOM 1469 C C . SER A 1 189 ? -16.952 -54.184 16.852 1.00 59.91 189 SER A C 1
ATOM 1471 O O . SER A 1 189 ? -17.970 -54.789 16.511 1.00 59.91 189 SER A O 1
ATOM 1473 N N . THR A 1 190 ? -15.742 -54.743 16.748 1.00 57.44 190 THR A N 1
ATOM 1474 C CA . THR A 1 190 ? -15.521 -56.135 16.335 1.00 57.44 190 THR A CA 1
ATOM 1475 C C . THR A 1 190 ? -15.793 -57.090 17.497 1.00 57.44 190 THR A C 1
ATOM 1477 O O . THR A 1 190 ? -14.862 -57.631 18.080 1.00 57.44 190 THR A O 1
ATOM 1480 N N . GLN A 1 191 ? -17.070 -57.241 17.869 1.00 59.47 191 GLN A N 1
ATOM 1481 C CA . GLN A 1 191 ? -17.619 -58.260 18.781 1.00 59.47 191 GLN A CA 1
ATOM 1482 C C . GLN A 1 191 ? -16.651 -58.704 19.895 1.00 59.47 191 GLN A C 1
ATOM 1484 O O . GLN A 1 191 ? -16.335 -59.885 20.043 1.00 59.47 191 GLN A O 1
ATOM 1489 N N . ALA A 1 192 ? -16.146 -57.743 20.671 1.00 54.12 192 ALA A N 1
ATOM 1490 C CA . ALA A 1 192 ? -15.288 -58.064 21.795 1.00 54.12 192 ALA A CA 1
ATOM 1491 C C . ALA A 1 192 ? -16.130 -58.825 22.839 1.00 54.12 192 ALA A C 1
ATOM 1493 O O . ALA A 1 192 ? -17.199 -58.336 23.225 1.00 54.12 192 ALA A O 1
ATOM 1494 N N . PRO A 1 193 ? -15.705 -60.015 23.310 1.00 59.97 193 PRO A N 1
ATOM 1495 C CA . PRO A 1 193 ? -16.366 -60.665 24.435 1.00 59.97 193 PRO A CA 1
ATOM 1496 C C . PRO A 1 193 ? -16.415 -59.666 25.593 1.00 59.97 193 PRO A C 1
ATOM 1498 O O . PRO A 1 193 ? -15.416 -59.004 25.868 1.00 59.97 193 PRO A O 1
ATOM 1501 N N . LEU A 1 194 ? -17.568 -59.542 26.259 1.00 62.66 194 LEU A N 1
ATOM 1502 C CA . LEU A 1 194 ? -17.864 -58.531 27.293 1.00 62.66 194 LEU A CA 1
ATOM 1503 C C . LEU A 1 194 ? -16.731 -58.321 28.327 1.00 62.66 194 LEU A C 1
ATOM 1505 O O . LEU A 1 194 ? -16.578 -57.224 28.864 1.00 62.66 194 LEU A O 1
ATOM 1509 N N . GLY A 1 195 ? -15.903 -59.343 28.573 1.00 63.03 195 GLY A N 1
ATOM 1510 C CA . GLY A 1 195 ? -14.711 -59.272 29.421 1.00 63.03 195 GLY A CA 1
ATOM 1511 C C . GLY A 1 195 ? -13.594 -58.341 28.921 1.00 63.03 195 GLY A C 1
ATOM 1512 O O . GLY A 1 195 ? -12.958 -57.688 29.743 1.00 63.03 195 GLY A O 1
ATOM 1513 N N . LEU A 1 196 ? -13.379 -58.213 27.606 1.00 66.50 196 LEU A N 1
ATOM 1514 C CA . LEU A 1 196 ? -12.385 -57.294 27.033 1.00 66.50 196 LEU A CA 1
ATOM 1515 C C . LEU A 1 196 ? -12.829 -55.835 27.172 1.00 66.50 196 LEU A C 1
ATOM 1517 O O . LEU A 1 196 ? -12.042 -55.002 27.614 1.00 66.50 196 LEU A O 1
ATOM 1521 N N . CYS A 1 197 ? -14.102 -55.533 26.902 1.00 64.56 197 CYS A N 1
ATOM 1522 C CA . CYS A 1 197 ? -14.657 -54.193 27.118 1.00 64.56 197 CYS A CA 1
ATOM 1523 C C . CYS A 1 197 ? -14.568 -53.775 28.593 1.00 64.56 197 CYS A C 1
ATOM 1525 O O . CYS A 1 197 ? -14.218 -52.635 28.895 1.00 64.56 197 CYS A O 1
ATOM 1527 N N . ARG A 1 198 ? -14.818 -54.715 29.518 1.00 68.81 198 ARG A N 1
ATOM 1528 C CA . ARG A 1 198 ? -14.679 -54.484 30.962 1.00 68.81 198 ARG A CA 1
ATOM 1529 C C . ARG A 1 198 ? -13.226 -54.224 31.368 1.00 68.81 198 ARG A C 1
ATOM 1531 O O . ARG A 1 198 ? -12.970 -53.299 32.130 1.00 68.81 198 ARG A O 1
ATOM 1538 N N . ALA A 1 199 ? -12.280 -54.998 30.835 1.00 66.88 199 ALA A N 1
ATOM 1539 C CA . ALA A 1 199 ? -10.857 -54.828 31.124 1.00 66.88 199 ALA A CA 1
ATOM 1540 C C . ALA A 1 199 ? -10.308 -53.490 30.599 1.00 66.88 199 ALA A C 1
ATOM 1542 O O . ALA A 1 199 ? -9.561 -52.813 31.303 1.00 66.88 199 ALA A O 1
ATOM 1543 N N . VAL A 1 200 ? -10.710 -53.085 29.391 1.00 70.19 200 VAL A N 1
ATOM 1544 C CA . VAL A 1 200 ? -10.309 -51.804 28.789 1.00 70.19 200 VAL A CA 1
ATOM 1545 C C . VAL A 1 200 ? -10.881 -50.622 29.575 1.00 70.19 200 VAL A C 1
ATOM 1547 O O . VAL A 1 200 ? -10.152 -49.672 29.849 1.00 70.19 200 VAL A O 1
ATOM 1550 N N . HIS A 1 201 ? -12.144 -50.698 30.008 1.00 67.25 201 HIS A N 1
ATOM 1551 C CA . HIS A 1 201 ? -12.755 -49.662 30.844 1.00 67.25 201 HIS A CA 1
ATOM 1552 C C . HIS A 1 201 ? -12.026 -49.500 32.188 1.00 67.25 201 HIS A C 1
ATOM 1554 O O . HIS A 1 201 ? -11.668 -48.386 32.556 1.00 67.25 201 HIS A O 1
ATOM 1560 N N . SER A 1 202 ? -11.723 -50.590 32.900 1.00 70.94 202 SER A N 1
ATOM 1561 C CA . SER A 1 202 ? -10.972 -50.502 34.164 1.00 70.94 202 SER A CA 1
ATOM 1562 C C . SER A 1 202 ? -9.529 -50.005 33.978 1.00 70.94 202 SER A C 1
ATOM 1564 O O . SER A 1 202 ? -8.991 -49.330 34.854 1.00 70.94 202 SER A O 1
ATOM 1566 N N . LEU A 1 203 ? -8.888 -50.274 32.835 1.00 72.38 203 LEU A N 1
ATOM 1567 C CA . LEU A 1 203 ? -7.544 -49.759 32.551 1.00 72.38 203 LEU A CA 1
ATOM 1568 C C . LEU A 1 203 ? -7.548 -48.249 32.260 1.00 72.38 203 LEU A C 1
ATOM 1570 O O . LEU A 1 203 ? -6.688 -47.531 32.763 1.00 72.38 203 LEU A O 1
ATOM 1574 N N . LEU A 1 204 ? -8.500 -47.779 31.449 1.00 70.44 204 LEU A N 1
ATOM 1575 C CA . LEU A 1 204 ? -8.556 -46.386 30.994 1.00 70.44 204 LEU A CA 1
ATOM 1576 C C . LEU A 1 204 ? -9.224 -45.448 32.006 1.00 70.44 204 LEU A C 1
ATOM 1578 O O . LEU A 1 204 ? -8.851 -44.281 32.080 1.00 70.44 204 LEU A O 1
ATOM 1582 N N . CYS A 1 205 ? -10.195 -45.941 32.780 1.00 66.25 205 CYS A N 1
ATOM 1583 C CA . CYS A 1 205 ? -10.991 -45.117 33.693 1.00 66.25 205 CYS A CA 1
ATOM 1584 C C . CYS A 1 205 ? -10.610 -45.292 35.170 1.00 66.25 205 CYS A C 1
ATOM 1586 O O . CYS A 1 205 ? -10.751 -44.344 35.937 1.00 66.25 205 CYS A O 1
ATOM 1588 N N . GLU A 1 206 ? -10.126 -46.470 35.584 1.00 66.12 206 GLU A N 1
ATOM 1589 C CA . GLU A 1 206 ? -9.876 -46.795 37.004 1.00 66.12 206 GLU A CA 1
ATOM 1590 C C . GLU A 1 206 ? -8.380 -46.936 37.341 1.00 66.12 206 GLU A C 1
ATOM 1592 O O . GLU A 1 206 ? -8.023 -47.277 38.466 1.00 66.12 206 GLU A O 1
ATOM 1597 N N . GLY A 1 207 ? -7.476 -46.665 36.391 1.00 62.41 207 GLY A N 1
ATOM 1598 C CA . GLY A 1 207 ? -6.033 -46.610 36.656 1.00 62.41 207 GLY A CA 1
ATOM 1599 C C . GLY A 1 207 ? -5.384 -47.951 37.028 1.00 62.41 207 GLY A C 1
ATOM 1600 O O . GLY A 1 207 ? -4.269 -47.963 37.543 1.00 62.41 207 GLY A O 1
ATOM 1601 N N . GLY A 1 208 ? -6.041 -49.086 36.758 1.00 59.53 208 GLY A N 1
ATOM 1602 C CA . GLY A 1 208 ? -5.437 -50.414 36.907 1.00 59.53 208 GLY A CA 1
ATOM 1603 C C . GLY A 1 208 ? -5.320 -50.958 38.339 1.00 59.53 208 GLY A C 1
ATOM 1604 O O . GLY A 1 208 ? -4.529 -51.880 38.563 1.00 59.53 208 GLY A O 1
ATOM 1605 N N . GLU A 1 209 ? -6.102 -50.465 39.303 1.00 52.72 209 GLU A N 1
ATOM 1606 C CA . GLU A 1 209 ? -6.219 -51.117 40.616 1.00 52.72 209 GLU A CA 1
ATOM 1607 C C . GLU A 1 209 ? -7.100 -52.376 40.509 1.00 52.72 209 GLU A C 1
ATOM 1609 O O . GLU A 1 209 ? -8.307 -52.332 40.285 1.00 52.72 209 GLU A O 1
ATOM 1614 N N . ARG A 1 210 ? -6.468 -53.550 40.591 1.00 53.09 210 ARG A N 1
ATOM 1615 C CA . ARG A 1 210 ? -7.107 -54.850 40.346 1.00 53.09 210 ARG A CA 1
ATOM 1616 C C . ARG A 1 210 ? -8.062 -55.229 41.482 1.00 53.09 210 ARG A C 1
ATOM 1618 O O . ARG A 1 210 ? -7.605 -55.517 42.584 1.00 53.09 210 ARG A O 1
ATOM 1625 N N . PHE A 1 211 ? -9.337 -55.453 41.168 1.00 46.91 211 PHE A N 1
ATOM 1626 C CA . PHE A 1 211 ? -10.169 -56.402 41.913 1.00 46.91 211 PHE A CA 1
ATOM 1627 C C . PHE A 1 211 ? -10.269 -57.706 41.119 1.00 46.91 211 PHE A C 1
ATOM 1629 O O . PHE A 1 211 ? -11.036 -57.815 40.163 1.00 46.91 211 PHE A O 1
ATOM 1636 N N . LEU A 1 212 ? -9.490 -58.717 41.523 1.00 48.41 212 LEU A N 1
ATOM 1637 C CA . LEU A 1 212 ? -9.681 -60.102 41.085 1.00 48.41 212 LEU A CA 1
ATOM 1638 C C . LEU A 1 212 ? -10.982 -60.631 41.699 1.00 48.41 212 LEU A C 1
ATOM 1640 O O . LEU A 1 212 ? -10.973 -61.353 42.693 1.00 48.41 212 LEU A O 1
ATOM 1644 N N . THR A 1 213 ? -12.119 -60.268 41.116 1.00 46.47 213 THR A N 1
ATOM 1645 C CA . THR A 1 213 ? -13.342 -61.036 41.332 1.00 46.47 213 THR A CA 1
ATOM 1646 C C . THR A 1 213 ? -13.292 -62.211 40.373 1.00 46.47 213 THR A C 1
ATOM 1648 O O . THR A 1 213 ? -13.571 -62.096 39.184 1.00 46.47 213 THR A O 1
ATOM 1651 N N . ILE A 1 214 ? -12.831 -63.338 40.912 1.00 49.47 214 ILE A N 1
ATOM 1652 C CA . ILE A 1 214 ? -12.937 -64.666 40.316 1.00 49.47 214 ILE A CA 1
ATOM 1653 C C . ILE A 1 214 ? -14.422 -64.877 40.001 1.00 49.47 214 ILE A C 1
ATOM 1655 O O . ILE A 1 214 ? -15.203 -65.216 40.890 1.00 49.47 214 ILE A O 1
ATOM 1659 N N . LEU A 1 215 ? -14.835 -64.617 38.759 1.00 46.41 215 LEU A N 1
ATOM 1660 C CA . LEU A 1 215 ? -16.146 -65.041 38.298 1.00 46.41 215 LEU A CA 1
ATOM 1661 C C . LEU A 1 215 ? -16.003 -66.529 37.989 1.00 46.41 215 LEU A C 1
ATOM 1663 O O . LEU A 1 215 ? -15.351 -66.904 37.015 1.00 46.41 215 LEU A O 1
ATOM 1667 N N . ARG A 1 216 ? -16.520 -67.364 38.892 1.00 42.94 216 ARG A N 1
ATOM 1668 C CA . 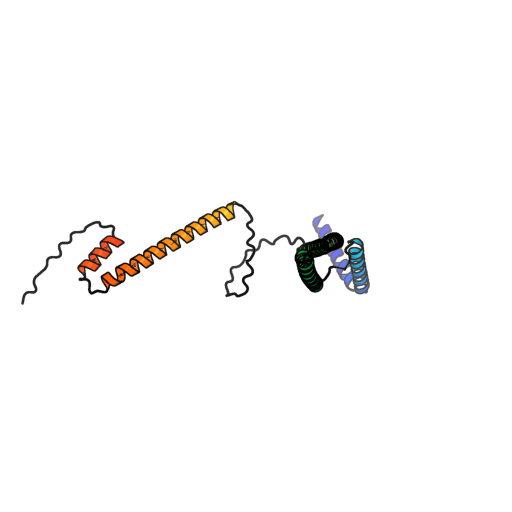ARG A 1 216 ? -16.685 -68.792 38.641 1.00 42.94 216 ARG A CA 1
ATOM 1669 C C . ARG A 1 216 ? -17.467 -68.967 37.344 1.00 42.94 216 ARG A C 1
ATOM 1671 O O . ARG A 1 216 ? -18.577 -68.454 37.227 1.00 42.94 216 ARG A O 1
ATOM 1678 N N . ASP A 1 217 ? -16.870 -69.697 36.417 1.00 46.69 217 ASP A N 1
ATOM 1679 C CA . ASP A 1 217 ? -17.574 -70.300 35.297 1.00 46.69 217 ASP A CA 1
ATOM 1680 C C . ASP A 1 217 ? -18.400 -71.453 35.894 1.00 46.69 217 ASP A C 1
ATOM 1682 O O . ASP A 1 217 ? -17.848 -72.480 36.294 1.00 46.69 217 ASP A O 1
ATOM 1686 N N . GLU A 1 218 ? -19.697 -71.233 36.108 1.00 44.72 218 GLU A N 1
ATOM 1687 C CA . GLU A 1 218 ? -20.635 -72.319 36.409 1.00 44.72 218 GLU A CA 1
ATOM 1688 C C . GLU A 1 218 ? -21.022 -72.961 35.069 1.00 44.72 218 GLU A C 1
ATOM 1690 O O . GLU A 1 218 ? -21.481 -72.245 34.171 1.00 44.72 218 GLU A O 1
ATOM 1695 N N . PRO A 1 219 ? -20.815 -74.277 34.888 1.00 46.91 219 PRO A N 1
ATOM 1696 C CA . PRO A 1 219 ? -21.224 -74.948 33.668 1.00 46.91 219 PRO A CA 1
ATOM 1697 C C . PRO A 1 219 ? -22.753 -74.958 33.582 1.00 46.91 219 PRO A C 1
ATOM 1699 O O . PRO A 1 219 ? -23.455 -75.129 34.576 1.00 46.91 219 PRO A O 1
ATOM 1702 N N . ALA A 1 220 ? -23.273 -74.765 32.373 1.00 45.81 220 ALA A N 1
ATOM 1703 C CA . ALA A 1 220 ? -24.687 -74.953 32.098 1.00 45.81 220 ALA A CA 1
ATOM 1704 C C . ALA A 1 220 ? -25.043 -76.439 32.276 1.00 45.81 220 ALA A C 1
ATOM 1706 O O . ALA A 1 220 ? -24.768 -77.245 31.387 1.00 45.81 220 ALA A O 1
ATOM 1707 N N . ASP A 1 221 ? -25.641 -76.788 33.416 1.00 46.78 221 ASP A N 1
ATOM 1708 C CA . ASP A 1 221 ? -26.222 -78.110 33.640 1.00 46.78 221 ASP A CA 1
ATOM 1709 C C . ASP A 1 221 ? -27.599 -78.203 32.964 1.00 46.78 221 ASP A C 1
ATOM 1711 O O . ASP A 1 221 ? -28.515 -77.413 33.219 1.00 46.78 221 ASP A O 1
ATOM 1715 N N . SER A 1 222 ? -27.706 -79.192 32.079 1.00 39.59 222 SER A N 1
ATOM 1716 C CA . SER A 1 222 ? -28.936 -79.873 31.663 1.00 39.59 222 SER A CA 1
ATOM 1717 C C . SER A 1 222 ? -29.386 -80.883 32.710 1.00 39.59 222 SER A C 1
ATOM 1719 O O . SER A 1 222 ? -28.490 -81.612 33.195 1.00 39.59 222 SER A O 1
#

Secondary structure (DSSP, 8-state):
-HHHHHHHHHHHHHHHHHHHTTSS-HHHHHHHHHHHHHHHHHHTT--S----HHHHHHHHHHHHHHHHHHHHHHHHHHHS---SHHHHHHHHHHHHHHHHHHHHHHHHHHHHHHHHHHHHHHHS---------------------------S-HHHHHHHHHHHHHHHHHHHHHHHHHHHHHHHHHHHHTT--HHHHHHHHHHHHSTT--------------

Organism: Rhinolophus ferrumequinum (NCBI:txid59479)

Solvent-accessible surface area (backbone atoms only — not comparable to full-atom values): 13524 Å² total; per-residue (Å²): 116,69,65,63,52,51,52,53,51,50,53,51,52,54,51,50,52,57,58,52,65,72,54,92,36,59,67,57,49,50,51,50,48,51,50,49,51,51,49,50,49,64,71,61,71,60,73,94,70,72,73,47,73,69,54,51,52,52,50,51,51,50,50,52,52,51,53,52,52,52,50,51,51,49,50,54,57,70,68,51,84,73,88,45,72,71,52,46,51,52,42,52,54,49,51,55,52,49,51,55,52,51,51,50,53,52,52,52,52,50,52,53,50,51,54,52,51,53,52,52,48,65,76,53,65,82,70,76,76,74,91,67,80,86,74,88,77,88,80,84,85,94,78,87,67,83,75,82,79,80,76,95,47,72,66,58,53,52,51,50,52,52,50,52,51,51,50,54,50,49,53,50,51,53,49,50,52,52,50,52,49,64,64,46,50,60,64,56,68,62,78,48,58,70,67,55,58,52,50,51,47,41,48,76,75,59,74,60,74,81,76,88,73,81,74,78,84,74,80,91,81,129

InterPro domains:
  IPR031518 Protein of unknown function DUF4693 [PF15764] (1-219)
  IPR031518 Protein of unknown function DUF4693 [PTHR14870] (1-221)